Protein AF-U5H4H0-F1 (afdb_monomer_lite)

pLDDT: mean 83.2, std 13.61, range [34.19, 97.31]

Organism: Microbotryum lychnidis-dioicae (strain p1A1 Lamole / MvSl-1064) (NCBI:txid683840)

Radius of gyration: 35.08 Å; chains: 1; bounding box: 70×50×109 Å

Sequence (373 aa):
MAHVTAQEASRIISHMNADHAPSLSHYLEHFAHAPARVAALAPRIIEFSTDEMAIEYGPQVQRRTWHYTFDPPMYAGQARKRLEAMHSEARKQLGLVSVALSDKVAELESPNGQAEVEIGLESDVTIDDVRLPTLTLVITLVLTLMQIFVLLAPNTTVINFLPWLKPLVVRGLNALGYVPTADRVALGIKLALLGPLFGAHTLEIFFSLNPLLKRYNVQNPTARALYTVLTFFGGFPIWTALKARGEKLEHKLNEGPKTVFFWAPVFKWGLVVAGLKDLSRPADKISIPQNLALTATGLIWVRYSFVITPVNYSLAAVNAFVGATGIASLSRAFAWKYMTPEEQMKVRAERAAQEAKNAALKLKDQAVDKIKA

Secondary structure (DSSP, 8-state):
-PPPPHHHHHHHHHHHHHH-HHHHHHHHHHTS---HHHHTSS-EEEEE-SSEEEEEES-TTS-EEEEEE-SS---TT-HHHHHHHHHHHHHHHTT-S-HHHHHHHHHH--SS-----------S----S----HHHHHHHHHHHHHHHHHHHS-HHHHHHHSTTHHHHHHHHHHHTT----HHHHHHHHHHHHHHHHHHHHHHHIIIIIHHHHHHTT---HHHHHHHHHHHHHH-HHHHHHHHHHHHHHHHHHHTSTTSHHHHHHHHHHHHHHHHHHHTTS-GGG--HHHHHHHHHHHHHHHHHHHHSSS--HHHHHHHHHHHHHHHHHHHHHHHHHHS-HHHHHHHHHHHHHHHHHHHHHHHHHHHHHHHH-

Structure (mmCIF, N/CA/C/O backbone):
data_AF-U5H4H0-F1
#
_entry.id   AF-U5H4H0-F1
#
loop_
_atom_site.group_PDB
_atom_site.id
_atom_site.type_symbol
_atom_site.label_atom_id
_atom_site.label_alt_id
_atom_site.label_comp_id
_atom_site.label_asym_id
_atom_site.label_entity_id
_atom_site.label_seq_id
_atom_site.pdbx_PDB_ins_code
_atom_site.Cartn_x
_atom_site.Cartn_y
_atom_site.Cartn_z
_atom_site.occupancy
_atom_site.B_iso_or_equiv
_atom_site.auth_seq_id
_atom_site.auth_comp_id
_atom_site.auth_asym_id
_atom_site.auth_atom_id
_atom_site.pdbx_PDB_model_num
ATOM 1 N N . MET A 1 1 ? -30.930 22.896 -7.939 1.00 66.19 1 MET A N 1
ATOM 2 C CA . MET A 1 1 ? -30.084 21.694 -7.754 1.00 66.19 1 MET A CA 1
ATOM 3 C C . MET A 1 1 ? -30.912 20.660 -6.996 1.00 66.19 1 MET A C 1
ATOM 5 O O . MET A 1 1 ? -31.860 21.066 -6.336 1.00 66.19 1 MET A O 1
ATOM 9 N N . ALA A 1 2 ? -30.644 19.359 -7.132 1.00 80.69 2 ALA A N 1
ATOM 10 C CA . ALA A 1 2 ? -31.438 18.342 -6.434 1.00 80.69 2 ALA A CA 1
ATOM 11 C C . ALA A 1 2 ? -31.131 18.358 -4.927 1.00 80.69 2 ALA A C 1
ATOM 13 O O . ALA A 1 2 ? -29.963 18.394 -4.544 1.00 80.69 2 ALA A O 1
ATOM 14 N N . HIS A 1 3 ? -32.166 18.354 -4.086 1.00 88.81 3 HIS A N 1
ATOM 15 C CA . HIS A 1 3 ? -32.002 18.211 -2.638 1.00 88.81 3 HIS A CA 1
ATOM 16 C C . HIS A 1 3 ? -31.449 16.825 -2.295 1.00 88.81 3 HIS A C 1
ATOM 18 O O . HIS A 1 3 ? -31.667 15.859 -3.031 1.00 88.81 3 HIS A O 1
ATOM 24 N N . VAL A 1 4 ? -30.742 16.736 -1.172 1.00 85.12 4 VAL A N 1
ATOM 25 C CA . VAL A 1 4 ? -30.217 15.474 -0.649 1.00 85.12 4 VAL A CA 1
ATOM 26 C C . VAL A 1 4 ? -31.402 14.579 -0.301 1.00 85.12 4 VAL A C 1
ATOM 28 O O . VAL A 1 4 ? -32.290 14.956 0.462 1.00 85.12 4 VAL A O 1
ATOM 31 N N . THR A 1 5 ? -31.435 13.386 -0.888 1.00 85.25 5 THR A N 1
ATOM 32 C CA . THR A 1 5 ? -32.503 12.415 -0.618 1.00 85.25 5 THR A CA 1
ATOM 33 C C . THR A 1 5 ? -32.266 11.704 0.714 1.00 85.25 5 THR A C 1
ATOM 35 O O . THR A 1 5 ? -31.126 11.566 1.150 1.00 85.25 5 THR A O 1
ATOM 38 N N . ALA A 1 6 ? -33.315 11.153 1.334 1.00 82.69 6 ALA A N 1
ATOM 39 C CA . ALA A 1 6 ? -33.171 10.363 2.563 1.00 82.69 6 ALA A CA 1
ATOM 40 C C . ALA A 1 6 ? -32.214 9.162 2.396 1.00 82.69 6 ALA A C 1
ATOM 42 O O . ALA A 1 6 ? -31.468 8.816 3.311 1.00 82.69 6 ALA A O 1
ATOM 43 N N . GLN A 1 7 ? -32.192 8.547 1.208 1.00 80.12 7 GLN A N 1
ATOM 44 C CA . GLN A 1 7 ? -31.267 7.455 0.902 1.00 80.12 7 GLN A CA 1
ATOM 45 C C . GLN A 1 7 ? -29.814 7.941 0.824 1.00 80.12 7 GLN A C 1
ATOM 47 O O . GLN A 1 7 ? -28.910 7.261 1.306 1.00 80.12 7 GLN A O 1
ATOM 52 N N . GLU A 1 8 ? -29.578 9.104 0.218 1.00 74.50 8 GLU A N 1
ATOM 53 C CA . GLU A 1 8 ? -28.250 9.711 0.132 1.00 74.50 8 GLU A CA 1
ATOM 54 C C . GLU A 1 8 ? -27.755 10.170 1.507 1.00 74.50 8 GLU A C 1
ATOM 56 O O . GLU A 1 8 ? -26.641 9.821 1.890 1.00 74.50 8 GLU A O 1
ATOM 61 N N . ALA A 1 9 ? -28.608 10.834 2.290 1.00 83.19 9 ALA A N 1
ATOM 62 C CA . ALA A 1 9 ? -28.327 11.196 3.676 1.00 83.19 9 ALA A CA 1
ATOM 63 C C . ALA A 1 9 ? -27.956 9.966 4.517 1.00 83.19 9 ALA A C 1
ATOM 65 O O . ALA A 1 9 ? -26.935 9.970 5.197 1.00 83.19 9 ALA A O 1
ATOM 66 N N . SER A 1 10 ? -28.719 8.871 4.414 1.00 84.25 10 SER A N 1
ATOM 67 C CA . SER A 1 10 ? -28.422 7.623 5.128 1.00 84.25 10 SER A CA 1
ATOM 68 C C . SER A 1 10 ? -27.062 7.028 4.739 1.00 84.25 10 SER A C 1
ATOM 70 O O . SER A 1 10 ? -26.319 6.584 5.615 1.00 84.25 10 SER A O 1
ATOM 72 N N . ARG A 1 11 ? -26.689 7.072 3.450 1.00 83.31 11 ARG A N 1
ATOM 73 C CA . ARG A 1 11 ? -25.358 6.637 2.986 1.00 83.31 11 ARG A CA 1
ATOM 74 C C . ARG A 1 11 ? -24.243 7.517 3.548 1.00 83.31 11 ARG A C 1
ATOM 76 O O . ARG A 1 11 ? -23.250 6.978 4.028 1.00 83.31 11 ARG A O 1
ATOM 83 N N . ILE A 1 12 ? -24.418 8.840 3.517 1.00 85.62 12 ILE A N 1
ATOM 84 C CA . ILE A 1 12 ? -23.450 9.806 4.058 1.00 85.62 12 ILE A CA 1
ATOM 85 C C . ILE A 1 12 ? -23.262 9.570 5.556 1.00 85.62 12 ILE A C 1
ATOM 87 O O . ILE A 1 12 ? -22.135 9.395 6.004 1.00 85.62 12 ILE A O 1
ATOM 91 N N . ILE A 1 13 ? -24.355 9.492 6.318 1.00 91.88 13 ILE A N 1
ATOM 92 C CA . ILE A 1 13 ? -24.331 9.242 7.765 1.00 91.88 13 ILE A CA 1
ATOM 93 C C . ILE A 1 13 ? -23.617 7.923 8.070 1.00 91.88 13 ILE A C 1
ATOM 95 O O . ILE A 1 13 ? -22.728 7.889 8.919 1.00 91.88 13 ILE A O 1
ATOM 99 N N . SER A 1 14 ? -23.978 6.842 7.371 1.00 84.88 14 SER A N 1
ATOM 100 C CA . SER A 1 14 ? -23.378 5.525 7.595 1.00 84.88 14 SER A CA 1
ATOM 101 C C . SER A 1 14 ? -21.872 5.532 7.343 1.00 84.88 14 SER A C 1
ATOM 103 O O . SER A 1 14 ? -21.130 4.989 8.154 1.00 84.88 14 SER A O 1
ATOM 105 N N . HIS A 1 15 ? -21.420 6.147 6.249 1.00 86.25 15 HIS A N 1
ATOM 106 C CA . HIS A 1 15 ? -19.999 6.213 5.910 1.00 86.25 15 HIS A CA 1
ATOM 107 C C . HIS A 1 15 ? -19.221 7.123 6.871 1.00 86.25 15 HIS A C 1
ATOM 109 O O . HIS A 1 15 ? -18.194 6.727 7.415 1.00 86.25 15 HIS A O 1
ATOM 115 N N . MET A 1 16 ? -19.742 8.321 7.158 1.00 89.38 16 MET A N 1
ATOM 116 C CA . MET A 1 16 ? -19.091 9.270 8.067 1.00 89.38 16 MET A CA 1
ATOM 117 C C . MET A 1 16 ? -18.944 8.711 9.487 1.00 89.38 16 MET A C 1
ATOM 119 O O . MET A 1 16 ? -17.928 8.943 10.140 1.00 89.38 16 MET A O 1
ATOM 123 N N . ASN A 1 17 ? -19.934 7.953 9.962 1.00 93.06 17 ASN A N 1
ATOM 124 C CA . ASN A 1 17 ? -19.900 7.349 11.293 1.00 93.06 17 ASN A CA 1
ATOM 125 C C . ASN A 1 17 ? -19.010 6.108 11.385 1.00 93.06 17 ASN A C 1
ATOM 127 O O . ASN A 1 17 ? -18.552 5.793 12.483 1.00 93.06 17 ASN A O 1
ATOM 131 N N . ALA A 1 18 ? -18.797 5.398 10.276 1.00 83.94 18 ALA A N 1
ATOM 132 C CA . ALA A 1 18 ? -17.921 4.234 10.240 1.00 83.94 18 ALA A CA 1
ATOM 133 C C . ALA A 1 18 ? -16.444 4.656 10.221 1.00 83.94 18 ALA A C 1
ATOM 135 O O . ALA A 1 18 ? -15.670 4.207 11.067 1.00 83.94 18 ALA A O 1
ATOM 136 N N . ASP A 1 19 ? -16.093 5.588 9.329 1.00 81.62 19 ASP A N 1
ATOM 137 C CA . ASP A 1 19 ? -14.694 5.751 8.908 1.00 81.62 19 ASP A CA 1
ATOM 138 C C . ASP A 1 19 ? -14.116 7.141 9.258 1.00 81.62 19 ASP A C 1
ATOM 140 O O . ASP A 1 19 ? -12.902 7.331 9.328 1.00 81.62 19 ASP A O 1
ATOM 144 N N . HIS A 1 20 ? -14.965 8.136 9.560 1.00 87.94 20 HIS A N 1
ATOM 145 C CA . HIS A 1 20 ? -14.556 9.550 9.662 1.00 87.94 20 HIS A CA 1
ATOM 146 C C . HIS A 1 20 ? -14.663 10.155 11.067 1.00 87.94 20 HIS A C 1
ATOM 148 O O . HIS A 1 20 ? -14.743 11.376 11.219 1.00 87.94 20 HIS A O 1
ATOM 154 N N . ALA A 1 21 ? -14.601 9.340 12.123 1.00 87.06 21 ALA A N 1
ATOM 155 C CA . ALA A 1 21 ? -14.649 9.825 13.509 1.00 87.06 21 ALA A CA 1
ATOM 156 C C . ALA A 1 21 ? -13.613 10.935 13.840 1.00 87.06 21 ALA A C 1
ATOM 158 O O . ALA A 1 21 ? -13.987 11.902 14.512 1.00 87.06 21 ALA A O 1
ATOM 159 N N . PRO A 1 22 ? -12.348 10.888 13.356 1.00 87.19 22 PRO A N 1
ATOM 160 C CA . PRO A 1 22 ? -11.401 11.992 13.547 1.00 87.19 22 PRO A CA 1
ATOM 161 C C . PRO A 1 22 ? -11.854 13.291 12.871 1.00 87.19 22 PRO A C 1
ATOM 163 O O . PRO A 1 22 ? -11.706 14.369 13.441 1.00 87.19 22 PRO A O 1
ATOM 166 N N . SER A 1 23 ? -12.446 13.198 11.678 1.00 90.19 23 SER A N 1
ATOM 167 C CA . SER A 1 23 ? -12.978 14.354 10.951 1.00 90.19 23 SER A CA 1
ATOM 168 C C . SER A 1 23 ? -14.105 15.020 11.725 1.00 90.19 23 SER A C 1
ATOM 170 O O . SER A 1 23 ? -14.079 16.236 11.895 1.00 90.19 23 SER A O 1
ATOM 172 N N . LEU A 1 24 ? -15.027 14.223 12.274 1.00 94.94 24 LEU A N 1
ATOM 173 C CA . LEU A 1 24 ? -16.109 14.723 13.119 1.00 94.94 24 LEU A CA 1
ATOM 174 C C . LEU A 1 24 ? -15.577 15.388 14.401 1.00 94.94 24 LEU A C 1
ATOM 176 O O . LEU A 1 24 ? -16.087 16.437 14.786 1.00 94.94 24 LEU A O 1
ATOM 180 N N . SER A 1 25 ? -14.522 14.846 15.027 1.00 91.12 25 SER A N 1
ATOM 181 C CA . SER A 1 25 ? -13.860 15.498 16.174 1.00 91.12 25 SER A CA 1
ATOM 182 C C . SER A 1 25 ? -13.305 16.868 15.793 1.00 91.12 25 SER A C 1
ATOM 184 O O . SER A 1 25 ? -13.577 17.850 16.477 1.00 91.12 25 SER A O 1
ATOM 186 N N . HIS A 1 26 ? -12.594 16.971 14.667 1.00 93.62 26 HIS A N 1
ATOM 187 C CA . HIS A 1 26 ? -12.051 18.252 14.211 1.00 93.62 26 HIS A CA 1
ATOM 188 C C . HIS A 1 26 ? -13.153 19.257 13.863 1.00 93.62 26 HIS A C 1
ATOM 190 O O . HIS A 1 26 ? -12.994 20.445 14.140 1.00 93.62 26 HIS A O 1
ATOM 196 N N . TYR A 1 27 ? -14.278 18.797 13.301 1.00 95.81 27 TYR A N 1
ATOM 197 C CA . TYR A 1 27 ? -15.427 19.669 13.063 1.00 95.81 27 TYR A CA 1
ATOM 198 C C . TYR A 1 27 ? -15.945 20.265 14.369 1.00 95.81 27 TYR A C 1
ATOM 200 O O . TYR A 1 27 ? -16.155 21.470 14.463 1.00 95.81 27 TYR A O 1
ATOM 208 N N . LEU A 1 28 ? -16.102 19.429 15.393 1.00 96.12 28 LEU A N 1
ATOM 209 C CA . LEU A 1 28 ? -16.573 19.852 16.707 1.00 96.12 28 LEU A CA 1
ATOM 210 C C . LEU A 1 28 ? -15.570 20.775 17.412 1.00 96.12 28 LEU A C 1
ATOM 212 O O . LEU A 1 28 ? -15.969 21.750 18.041 1.00 96.12 28 LEU A O 1
ATOM 216 N N . GLU A 1 29 ? -14.273 20.507 17.306 1.00 91.62 29 GLU A N 1
ATOM 217 C CA . GLU A 1 29 ? -13.234 21.355 17.901 1.00 91.62 29 GLU A CA 1
ATOM 218 C C . GLU A 1 29 ? -13.176 22.733 17.244 1.00 91.62 29 GLU A C 1
ATOM 220 O O . GLU A 1 29 ? -13.115 23.750 17.937 1.00 91.62 29 GLU A O 1
ATOM 225 N N . HIS A 1 30 ? -13.221 22.774 15.912 1.00 94.00 30 HIS A N 1
ATOM 226 C CA . HIS A 1 30 ? -13.081 24.019 15.173 1.00 94.00 30 HIS A CA 1
ATOM 227 C C . HIS A 1 30 ? -14.395 24.805 15.080 1.00 94.00 30 HIS A C 1
ATOM 229 O O . HIS A 1 30 ? -14.433 25.959 15.498 1.00 94.00 30 HIS A O 1
ATOM 235 N N . PHE A 1 31 ? -15.464 24.190 14.568 1.00 94.06 31 PHE A N 1
ATOM 236 C CA . PHE A 1 31 ? -16.730 24.872 14.275 1.00 94.06 31 PHE A CA 1
ATOM 237 C C . PHE A 1 31 ? -17.702 24.887 15.462 1.00 94.06 31 PHE A C 1
ATOM 239 O O . PHE A 1 31 ? -18.480 25.828 15.591 1.00 94.06 31 PHE A O 1
ATOM 246 N N . ALA A 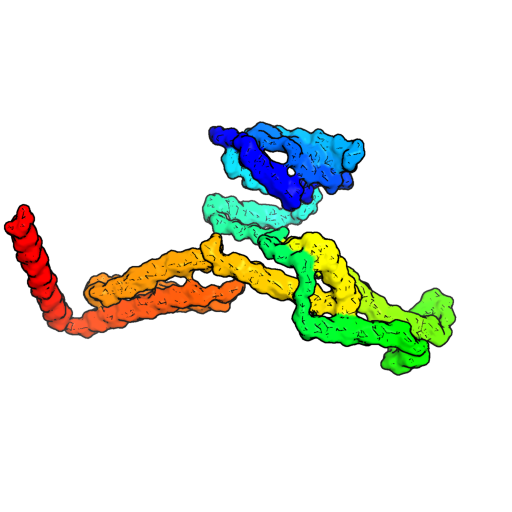1 32 ? -17.666 23.879 16.343 1.00 92.44 32 ALA A N 1
ATOM 247 C CA . ALA A 1 32 ? -18.495 23.858 17.558 1.00 92.44 32 ALA A CA 1
ATOM 248 C C . ALA A 1 32 ? -17.767 24.398 18.803 1.00 92.44 32 ALA A C 1
ATOM 250 O O . ALA A 1 32 ? -18.362 24.455 19.881 1.00 92.44 32 ALA A O 1
ATOM 251 N N . HIS A 1 33 ? -16.480 24.750 18.678 1.00 93.81 33 HIS A N 1
ATOM 252 C CA . HIS A 1 33 ? -15.599 25.156 19.781 1.00 93.81 33 HIS A CA 1
ATOM 253 C C . HIS A 1 33 ? -15.629 24.189 20.981 1.00 93.81 33 HIS A C 1
ATOM 255 O O . HIS A 1 33 ? -15.479 24.584 22.142 1.00 93.81 33 HIS A O 1
ATOM 261 N N . ALA A 1 34 ? -15.845 22.899 20.714 1.00 90.06 34 ALA A N 1
ATOM 262 C CA . ALA A 1 34 ? -15.859 21.873 21.740 1.00 90.06 34 ALA A CA 1
ATOM 263 C C . ALA A 1 34 ? -14.428 21.597 22.237 1.00 90.06 34 ALA A C 1
ATOM 265 O O . ALA A 1 34 ? -13.500 21.523 21.433 1.00 90.06 34 ALA A O 1
ATOM 266 N N . PRO A 1 35 ? -14.212 21.369 23.547 1.00 88.62 35 PRO A N 1
ATOM 267 C CA . PRO A 1 35 ? -12.907 20.939 24.033 1.00 88.62 35 PRO A CA 1
ATOM 268 C C . PRO A 1 35 ? -12.492 19.625 23.360 1.00 88.62 35 PRO A C 1
ATOM 270 O O . PRO A 1 35 ? -13.282 18.680 23.355 1.00 88.62 35 PRO A O 1
ATOM 273 N N . ALA A 1 36 ? -11.249 19.525 22.881 1.00 85.06 36 ALA A N 1
ATOM 274 C CA . ALA A 1 36 ? -10.743 18.355 22.146 1.00 85.06 36 ALA A CA 1
ATOM 275 C C . ALA A 1 36 ? -11.025 17.014 22.845 1.00 85.06 36 ALA A C 1
ATOM 277 O O . ALA A 1 36 ? -11.474 16.045 22.238 1.00 85.06 36 ALA A O 1
ATOM 278 N N . ARG A 1 37 ? -10.864 16.975 24.176 1.00 83.12 37 ARG A N 1
ATOM 279 C CA . ARG A 1 37 ? -11.147 15.773 24.981 1.00 83.12 37 ARG A CA 1
ATOM 280 C C . ARG A 1 37 ? -12.611 15.337 24.945 1.00 83.12 37 ARG A C 1
ATOM 282 O O . ARG A 1 37 ? -12.878 14.172 25.189 1.00 83.12 37 ARG A O 1
ATOM 289 N N . VAL A 1 38 ? -13.541 16.260 24.714 1.00 84.56 38 VAL A N 1
ATOM 290 C CA . VAL A 1 38 ? -14.985 15.997 24.649 1.00 84.56 38 VAL A CA 1
ATOM 291 C C . VAL A 1 38 ? -15.416 15.728 23.207 1.00 84.56 38 VAL A C 1
ATOM 293 O O . VAL A 1 38 ? -16.230 14.835 22.985 1.00 84.56 38 VAL A O 1
ATOM 296 N N . ALA A 1 39 ? -14.846 16.448 22.237 1.00 88.12 39 ALA A N 1
ATOM 297 C CA . ALA A 1 39 ? -15.090 16.254 20.807 1.00 88.12 39 ALA A CA 1
ATOM 298 C C . ALA A 1 39 ? -14.706 14.843 20.325 1.00 88.12 39 ALA A C 1
ATOM 300 O O . ALA A 1 39 ? -15.438 14.232 19.549 1.00 88.12 39 ALA A O 1
ATOM 301 N N . ALA A 1 40 ? -13.622 14.284 20.871 1.00 86.62 40 ALA A N 1
ATOM 302 C CA . ALA A 1 40 ? -13.149 12.944 20.531 1.00 86.62 40 ALA A CA 1
ATOM 303 C C . ALA A 1 40 ? -14.010 11.798 21.110 1.00 86.62 40 ALA A C 1
ATOM 305 O O . ALA A 1 40 ? -13.792 10.629 20.780 1.00 86.62 40 ALA A O 1
ATOM 306 N N . LEU A 1 41 ? -14.980 12.087 21.988 1.00 86.56 41 LEU A N 1
ATOM 307 C CA . LEU A 1 41 ? -15.799 11.060 22.639 1.00 86.56 41 LEU A CA 1
ATOM 308 C C . LEU A 1 41 ? -16.972 10.644 21.750 1.00 86.56 41 LEU A C 1
ATOM 310 O O . LEU A 1 41 ? -18.063 11.212 21.828 1.00 86.56 41 LEU A O 1
ATOM 314 N N . ALA A 1 42 ? -16.728 9.611 20.940 1.00 89.44 42 ALA A N 1
ATOM 315 C CA . ALA A 1 42 ? -17.712 8.954 20.079 1.00 89.44 42 ALA A CA 1
ATOM 316 C C . ALA A 1 42 ? -18.575 9.943 19.259 1.00 89.44 42 ALA A C 1
ATOM 318 O O . ALA A 1 42 ? -19.806 9.932 19.392 1.00 89.44 42 ALA A O 1
ATOM 319 N N . PRO A 1 43 ? -17.963 10.834 18.455 1.00 95.00 43 PRO A N 1
ATOM 320 C CA . PRO A 1 43 ? -18.721 11.731 17.595 1.00 95.00 43 PRO A CA 1
ATOM 321 C C . PRO A 1 43 ? -19.423 10.932 16.487 1.00 95.00 43 PRO A C 1
ATOM 323 O O . PRO A 1 43 ? -18.825 10.039 15.890 1.00 95.00 43 PRO A O 1
ATOM 326 N N . ARG A 1 44 ? -20.695 11.240 16.218 1.00 96.38 44 ARG A N 1
ATOM 327 C CA . ARG A 1 44 ? -21.475 10.636 15.127 1.00 96.38 44 ARG A CA 1
ATOM 328 C C . ARG A 1 44 ? -22.481 11.623 14.558 1.00 96.38 44 ARG A C 1
ATOM 330 O O . ARG A 1 44 ? -23.112 12.353 15.315 1.00 96.38 44 ARG A O 1
ATOM 337 N N . ILE A 1 45 ? -22.673 11.613 13.251 1.00 96.31 45 ILE A N 1
ATOM 338 C CA . ILE A 1 45 ? -23.778 12.304 12.596 1.00 96.31 45 ILE A CA 1
ATOM 339 C C . ILE A 1 45 ? -25.076 11.558 12.919 1.00 96.31 45 ILE A C 1
ATOM 341 O O . ILE A 1 45 ? -25.136 10.332 12.797 1.00 96.31 45 ILE A O 1
ATOM 345 N N . ILE A 1 46 ? -26.103 12.292 13.335 1.00 96.44 46 ILE A N 1
ATOM 346 C CA . ILE A 1 46 ? -27.449 11.757 13.594 1.00 96.44 46 ILE A CA 1
ATOM 347 C C . ILE A 1 46 ? -28.469 12.241 12.561 1.00 96.44 46 ILE A C 1
ATOM 349 O O . ILE A 1 46 ? -29.448 11.548 12.304 1.00 96.44 46 ILE A O 1
ATOM 353 N N . GLU A 1 47 ? -28.210 13.387 11.934 1.00 96.12 47 GLU A N 1
ATOM 354 C CA . GLU A 1 47 ? -29.078 13.983 10.926 1.00 96.12 47 GLU A CA 1
ATOM 355 C C . GLU A 1 47 ? -28.240 14.661 9.845 1.00 96.12 47 GLU A C 1
ATOM 357 O O . GLU A 1 47 ? -27.199 15.258 10.131 1.00 96.12 47 GLU A O 1
ATOM 362 N N . PHE A 1 48 ? -28.683 14.538 8.596 1.00 95.56 48 PHE A N 1
ATOM 363 C CA . PHE A 1 48 ? -28.027 15.136 7.443 1.00 95.56 48 PHE A CA 1
ATOM 364 C C . PHE A 1 48 ? -29.077 15.502 6.395 1.00 95.56 48 PHE A C 1
ATOM 366 O O . PHE A 1 48 ? -29.844 14.645 5.953 1.00 95.56 48 PHE A O 1
ATOM 373 N N . SER A 1 49 ? -29.103 16.764 5.988 1.00 95.00 49 SER A N 1
ATOM 374 C CA . SER A 1 49 ? -30.030 17.308 5.001 1.00 95.00 49 SER A CA 1
ATOM 375 C C . SER A 1 49 ? -29.303 18.257 4.045 1.00 95.00 49 SER A C 1
ATOM 377 O O . SER A 1 49 ? -28.078 18.379 4.068 1.00 95.00 49 SER A O 1
ATOM 379 N N . THR A 1 50 ? -30.057 18.917 3.164 1.00 93.56 50 THR A N 1
ATOM 380 C CA . THR A 1 50 ? -29.487 19.941 2.283 1.00 93.56 50 THR A CA 1
ATOM 381 C C . THR A 1 50 ? -29.007 21.167 3.048 1.00 93.56 50 THR A C 1
ATOM 383 O O . THR A 1 50 ? -27.997 21.754 2.674 1.00 93.56 50 THR A O 1
ATOM 386 N N . ASP A 1 51 ? -29.683 21.532 4.128 1.00 95.12 51 ASP A N 1
ATOM 387 C CA . ASP A 1 51 ? -29.412 22.784 4.831 1.00 95.12 51 ASP A CA 1
ATOM 388 C C . ASP A 1 51 ? -28.619 22.562 6.119 1.00 95.12 51 ASP A C 1
ATOM 390 O O . ASP A 1 51 ? -27.991 23.492 6.619 1.00 95.12 51 ASP A O 1
ATOM 394 N N . GLU A 1 52 ? -28.605 21.338 6.653 1.00 95.75 52 GLU A N 1
ATOM 395 C CA . GLU A 1 52 ? -28.110 21.089 8.002 1.00 95.75 52 GLU A CA 1
ATOM 396 C C . GLU A 1 52 ? -27.478 19.704 8.194 1.00 95.75 52 GLU A C 1
ATOM 398 O O . GLU A 1 52 ? -27.883 18.711 7.588 1.00 95.75 52 GLU A O 1
ATOM 403 N N . MET A 1 53 ? -26.504 19.635 9.098 1.00 96.44 53 MET A N 1
ATOM 404 C CA . MET A 1 53 ? -25.939 18.403 9.641 1.00 96.44 53 MET A CA 1
ATOM 405 C C . MET A 1 53 ? -25.904 18.479 11.168 1.00 96.44 53 MET A C 1
ATOM 407 O O . MET A 1 53 ? -25.393 19.448 11.726 1.00 96.44 53 MET A O 1
ATOM 411 N N . ALA A 1 54 ? -26.366 17.429 11.847 1.00 97.25 54 ALA A N 1
ATOM 412 C CA . ALA A 1 54 ? -26.303 17.325 13.302 1.00 97.25 54 ALA A CA 1
ATOM 413 C C . ALA A 1 54 ? -25.305 16.245 13.735 1.00 97.25 54 ALA A C 1
ATOM 415 O O . ALA A 1 54 ? -25.426 15.080 13.346 1.00 97.25 54 ALA A O 1
ATOM 416 N N . ILE A 1 55 ? -24.336 16.625 14.569 1.00 97.31 55 ILE A N 1
ATOM 417 C CA . ILE A 1 55 ? -23.320 15.738 15.141 1.00 97.31 55 ILE A CA 1
ATOM 418 C C . ILE A 1 55 ? -23.560 15.602 16.639 1.00 97.31 55 ILE A C 1
ATOM 420 O O . ILE A 1 55 ? -23.550 16.578 17.384 1.00 97.31 55 ILE A O 1
ATOM 424 N N . GLU A 1 56 ? -23.711 14.371 17.098 1.00 96.75 56 GLU A N 1
ATOM 425 C CA . GLU A 1 56 ? -23.819 14.033 18.505 1.00 96.75 56 GLU A CA 1
ATOM 426 C C . GLU A 1 56 ? -22.457 13.557 19.046 1.00 96.75 56 GLU A C 1
ATOM 428 O O . GLU A 1 56 ? -21.798 12.711 18.434 1.00 96.75 56 GLU A O 1
ATOM 433 N N . TYR A 1 57 ? -22.030 14.058 20.206 1.00 94.56 57 TYR A N 1
ATOM 434 C CA . TYR A 1 57 ? -20.704 13.825 20.795 1.00 94.56 57 TYR A CA 1
ATOM 435 C C . TYR A 1 57 ? -20.728 13.876 22.332 1.00 94.56 57 TYR A C 1
ATOM 437 O O . TYR A 1 57 ? -21.685 14.350 22.942 1.00 94.56 57 TYR A O 1
ATOM 445 N N . GLY A 1 58 ? -19.678 13.371 22.983 1.00 90.75 58 GLY A N 1
ATOM 446 C CA . GLY A 1 58 ? -19.540 13.376 24.443 1.00 90.75 58 GLY A CA 1
ATOM 447 C C . GLY A 1 58 ? -19.806 12.017 25.113 1.00 90.75 58 GLY A C 1
ATOM 448 O O . GLY A 1 58 ? -20.120 11.033 24.432 1.00 90.75 58 GLY A O 1
ATOM 449 N N . PRO A 1 59 ? -19.656 11.939 26.453 1.00 85.06 59 PRO A N 1
ATOM 450 C CA . PRO A 1 59 ? -19.806 10.705 27.226 1.00 85.06 59 PRO A CA 1
ATOM 451 C C . PRO A 1 59 ? -21.176 10.046 27.022 1.00 85.06 59 PRO A C 1
ATOM 453 O O . PRO A 1 59 ? -22.181 10.737 26.893 1.00 85.06 59 PRO A O 1
ATOM 456 N N . GLN A 1 60 ? -21.244 8.711 27.080 1.00 78.56 60 GLN A N 1
ATOM 457 C CA . GLN A 1 60 ? -22.495 7.960 26.860 1.00 78.56 60 GLN A CA 1
ATOM 458 C C . GLN A 1 60 ? -23.645 8.379 27.793 1.00 78.56 60 GLN A C 1
ATOM 460 O O . GLN A 1 60 ? -24.804 8.308 27.405 1.00 78.56 60 GLN A O 1
ATOM 465 N N . VAL A 1 61 ? -23.322 8.840 29.003 1.00 79.69 61 VAL A N 1
ATOM 466 C CA . VAL A 1 61 ? -24.299 9.271 30.016 1.00 79.69 61 VAL A CA 1
ATOM 467 C C . VAL A 1 61 ? -24.787 10.709 29.775 1.00 79.69 61 VAL A C 1
ATOM 469 O O . VAL A 1 61 ? -25.845 11.089 30.264 1.00 79.69 61 VAL A O 1
ATOM 472 N N . GLN A 1 62 ? -24.037 11.519 29.018 1.00 85.12 62 GLN A N 1
ATOM 473 C CA . GLN A 1 62 ? -24.356 12.925 28.760 1.00 85.12 62 GLN A CA 1
ATOM 474 C C . GLN A 1 62 ? -23.907 13.337 27.351 1.00 85.12 62 GLN A C 1
ATOM 476 O O . GLN A 1 62 ? -22.875 13.989 27.161 1.00 85.12 62 GLN A O 1
ATOM 481 N N . ARG A 1 63 ? -24.702 12.930 26.359 1.00 90.06 63 ARG A N 1
ATOM 482 C CA . ARG A 1 63 ? -24.506 13.262 24.945 1.00 90.06 63 ARG A CA 1
ATOM 483 C C . ARG A 1 63 ? -24.915 14.709 24.669 1.00 90.06 63 ARG A C 1
ATOM 485 O O . ARG A 1 63 ? -25.874 15.214 25.248 1.00 90.06 63 ARG A O 1
ATOM 492 N N . ARG A 1 64 ? -24.173 15.377 23.791 1.00 92.81 64 ARG A N 1
ATOM 493 C CA . ARG A 1 64 ? -24.462 16.721 23.280 1.00 92.81 64 ARG A CA 1
ATOM 494 C C . ARG A 1 64 ? -24.673 16.634 21.780 1.00 92.81 64 ARG A C 1
ATOM 496 O O . ARG A 1 64 ? -23.974 15.866 21.129 1.00 92.81 64 ARG A O 1
ATOM 503 N N . THR A 1 65 ? -25.565 17.456 21.248 1.00 96.50 65 THR A N 1
ATOM 504 C CA . THR A 1 65 ? -25.785 17.576 19.805 1.00 96.50 65 THR A CA 1
ATOM 505 C C . THR A 1 65 ? -25.380 18.967 19.361 1.00 96.50 65 THR A C 1
ATOM 507 O O . THR A 1 65 ? -25.774 19.957 19.975 1.00 96.50 65 THR A O 1
ATOM 510 N N . TRP A 1 66 ? -24.579 19.036 18.307 1.00 97.19 66 TRP A N 1
ATOM 511 C CA . TRP A 1 66 ? -24.236 20.271 17.626 1.00 97.19 66 TRP A CA 1
ATOM 512 C C . TRP A 1 66 ? -24.809 20.254 16.215 1.00 97.19 66 TRP A C 1
ATOM 514 O O . TRP A 1 66 ? -24.707 19.251 15.512 1.00 97.19 66 TRP A O 1
ATOM 524 N N . HIS A 1 67 ? -25.400 21.377 15.832 1.00 96.94 67 HIS A N 1
ATOM 525 C CA . HIS A 1 67 ? -26.059 21.585 14.557 1.00 96.94 67 HIS A CA 1
ATOM 526 C C . HIS A 1 67 ? -25.214 22.528 13.702 1.00 96.94 67 HIS A C 1
ATOM 528 O O . HIS A 1 67 ? -24.803 23.594 14.166 1.00 96.94 67 HIS A O 1
ATOM 534 N N . TYR A 1 68 ? -24.946 22.122 12.466 1.00 95.50 68 TYR A N 1
ATOM 535 C CA . TYR A 1 68 ? -24.192 22.891 11.489 1.00 95.50 68 TYR A CA 1
ATOM 536 C C . TYR A 1 68 ? -25.068 23.217 10.291 1.00 95.50 68 TYR A C 1
ATOM 538 O O . TYR A 1 68 ? -25.508 22.311 9.584 1.00 95.50 68 TYR A O 1
ATOM 546 N N . THR A 1 69 ? -25.286 24.506 10.051 1.00 96.44 69 THR A N 1
ATOM 547 C CA . THR A 1 69 ? -26.039 24.993 8.895 1.00 96.44 69 THR A CA 1
ATOM 548 C C . THR A 1 69 ? -25.094 25.213 7.717 1.00 96.44 69 THR A C 1
ATOM 550 O O . THR A 1 69 ? -24.113 25.949 7.824 1.00 96.44 69 THR A O 1
ATOM 553 N N . PHE A 1 70 ? -25.387 24.582 6.582 1.00 93.81 70 PHE A N 1
ATOM 554 C CA . PHE A 1 70 ? -24.603 24.725 5.362 1.00 93.81 70 PHE A CA 1
ATOM 555 C C . PHE A 1 70 ? -24.917 26.051 4.661 1.00 93.81 70 PHE A C 1
ATOM 557 O O . PHE A 1 70 ? -26.022 26.241 4.160 1.00 93.81 70 PHE A O 1
ATOM 564 N N . ASP A 1 71 ? -23.916 26.926 4.541 1.00 90.56 71 ASP A N 1
ATOM 565 C CA . ASP A 1 71 ? -23.998 28.147 3.730 1.00 90.56 71 ASP A CA 1
ATOM 566 C C . ASP A 1 71 ? -22.893 28.153 2.652 1.00 90.56 71 ASP A C 1
ATOM 568 O O . ASP A 1 71 ? -21.706 28.168 2.992 1.00 90.56 71 ASP A O 1
ATOM 572 N N . PRO A 1 72 ? -23.227 28.047 1.349 1.00 90.50 72 PRO A N 1
ATOM 573 C CA . PRO A 1 72 ? -24.570 27.835 0.788 1.00 90.50 72 PRO A CA 1
ATOM 574 C C . PRO A 1 72 ? -25.116 26.423 1.098 1.00 90.50 72 PRO A C 1
ATOM 576 O O . PRO A 1 72 ? -24.331 25.556 1.494 1.00 90.50 72 PRO A O 1
ATOM 579 N N . PRO A 1 73 ? -26.405 26.122 0.850 1.00 92.19 73 PRO A N 1
ATOM 580 C CA . PRO A 1 73 ? -26.963 24.779 1.032 1.00 92.19 73 PRO A CA 1
ATOM 581 C C . PRO A 1 73 ? -26.222 23.690 0.244 1.00 92.19 73 PRO A C 1
ATOM 583 O O . PRO A 1 73 ? -25.696 23.925 -0.849 1.00 92.19 73 PRO A O 1
ATOM 586 N N . MET A 1 74 ? -26.142 22.488 0.808 1.00 90.94 74 MET A N 1
ATOM 587 C CA . MET A 1 74 ? -25.443 21.332 0.252 1.00 90.94 74 MET A CA 1
ATOM 588 C C . MET A 1 74 ? -26.388 20.436 -0.547 1.00 90.94 74 MET A C 1
ATOM 590 O O . MET A 1 74 ? -27.182 19.674 -0.004 1.00 90.94 74 MET A O 1
ATOM 594 N N . TYR A 1 75 ? -26.290 20.506 -1.870 1.00 87.56 75 TYR A N 1
ATOM 595 C CA . TYR A 1 75 ? -27.142 19.724 -2.764 1.00 87.56 75 TYR A CA 1
ATOM 596 C C . TYR A 1 75 ? -26.572 18.325 -3.045 1.00 87.56 75 TYR A C 1
ATOM 598 O O . TYR A 1 75 ? -25.392 18.054 -2.805 1.00 87.56 75 TYR A O 1
ATOM 606 N N . ALA A 1 76 ? -27.413 17.437 -3.578 1.00 76.75 76 ALA A N 1
ATOM 607 C CA . ALA A 1 76 ? -27.056 16.058 -3.906 1.00 76.75 76 ALA A CA 1
ATOM 608 C C . ALA A 1 76 ? -25.765 15.969 -4.743 1.00 76.75 76 ALA A C 1
ATOM 610 O O . ALA A 1 76 ? -25.543 16.756 -5.670 1.00 76.75 76 ALA A O 1
ATOM 611 N N . GLY A 1 77 ? -24.901 15.012 -4.404 1.00 76.69 77 GLY A N 1
ATOM 612 C CA . GLY A 1 77 ? -23.597 14.803 -5.037 1.00 76.69 77 GLY A CA 1
ATOM 613 C C . GLY A 1 77 ? -22.483 15.764 -4.599 1.00 76.69 77 GLY A C 1
ATOM 614 O O . GLY A 1 77 ? -21.341 15.586 -5.018 1.00 76.69 77 GLY A O 1
ATOM 615 N N . GLN A 1 78 ? -22.760 16.759 -3.745 1.00 83.69 78 GLN A N 1
ATOM 616 C CA . GLN A 1 78 ? -21.744 17.713 -3.265 1.00 83.69 78 GLN A CA 1
ATOM 617 C C . GLN A 1 78 ? -21.098 17.316 -1.932 1.00 83.69 78 GLN A C 1
ATOM 619 O O . GLN A 1 78 ? -20.077 17.899 -1.560 1.00 83.69 78 GLN A O 1
ATOM 624 N N . ALA A 1 79 ? -21.670 16.334 -1.224 1.00 79.75 79 ALA A N 1
ATOM 625 C CA . ALA A 1 79 ? -21.290 15.995 0.146 1.00 79.75 79 ALA A CA 1
ATOM 626 C C . ALA A 1 79 ? -19.804 15.676 0.303 1.00 79.75 79 ALA A C 1
ATOM 628 O O . ALA A 1 79 ? -19.149 16.254 1.163 1.00 79.75 79 ALA A O 1
ATOM 629 N N . ARG A 1 80 ? -19.251 14.841 -0.586 1.00 78.69 80 ARG A N 1
ATOM 630 C CA . ARG A 1 80 ? -17.831 14.472 -0.562 1.00 78.69 80 ARG A CA 1
ATOM 631 C C . ARG A 1 80 ? -16.928 15.706 -0.583 1.00 78.69 80 ARG A C 1
ATOM 633 O O . ARG A 1 80 ? -16.229 15.979 0.384 1.00 78.69 80 ARG A O 1
ATOM 640 N N . LYS A 1 81 ? -17.028 16.500 -1.653 1.00 80.62 81 LYS A N 1
ATOM 641 C CA . LYS A 1 81 ? -16.165 17.667 -1.870 1.00 80.62 81 LYS A CA 1
ATOM 642 C C . LYS A 1 81 ? -16.287 18.693 -0.742 1.00 80.62 81 LYS A C 1
ATOM 644 O O . LYS A 1 81 ? -15.299 19.299 -0.341 1.00 80.62 81 LYS A O 1
ATOM 649 N N . ARG A 1 82 ? -17.504 18.923 -0.241 1.00 87.69 82 ARG A N 1
ATOM 650 C CA . ARG A 1 82 ? -17.748 19.962 0.766 1.00 87.69 82 ARG A CA 1
ATOM 651 C C . ARG A 1 82 ? -17.356 19.539 2.179 1.00 87.69 82 ARG A C 1
ATOM 653 O O . ARG A 1 82 ? -16.796 20.359 2.897 1.00 87.69 82 ARG A O 1
ATOM 660 N N . LEU A 1 83 ? -17.594 18.286 2.565 1.00 89.12 83 LEU A N 1
ATOM 661 C CA . LEU A 1 83 ? -17.147 17.767 3.861 1.00 89.12 83 LEU A CA 1
ATOM 662 C C . LEU A 1 83 ? -15.617 17.605 3.903 1.00 89.12 83 LEU A C 1
ATOM 664 O O . LEU A 1 83 ? -15.001 17.904 4.928 1.00 89.12 83 LEU A O 1
ATOM 668 N N . GLU A 1 84 ? -14.985 17.225 2.787 1.00 82.06 84 GLU A N 1
ATOM 669 C CA . GLU A 1 84 ? -13.520 17.226 2.644 1.00 82.06 84 GLU A CA 1
ATOM 670 C C . GLU A 1 84 ? -12.943 18.644 2.802 1.00 82.06 84 GLU A C 1
ATOM 672 O O . GLU A 1 84 ? -12.006 18.844 3.575 1.00 82.06 84 GLU A O 1
ATOM 677 N N . ALA A 1 85 ? -13.537 19.651 2.150 1.00 83.62 85 ALA A N 1
ATOM 678 C CA . ALA A 1 85 ? -13.117 21.048 2.301 1.00 83.62 85 ALA A CA 1
ATOM 679 C C . ALA A 1 85 ? -13.249 21.537 3.755 1.00 83.62 85 ALA A C 1
ATOM 681 O O . ALA A 1 85 ? -12.303 22.099 4.309 1.00 83.62 85 ALA A O 1
ATOM 682 N N . MET A 1 86 ? -14.382 21.238 4.396 1.00 89.75 86 MET A N 1
ATOM 683 C CA . MET A 1 86 ? -14.628 21.535 5.811 1.00 89.75 86 MET A CA 1
ATOM 684 C C . MET A 1 86 ? -13.589 20.857 6.728 1.00 89.75 86 MET A C 1
ATOM 686 O O . MET A 1 86 ? -13.179 21.415 7.745 1.00 89.75 86 MET A O 1
ATOM 690 N N . HIS A 1 87 ? -13.117 19.659 6.369 1.00 89.62 87 HIS A N 1
ATOM 691 C CA . HIS A 1 87 ? -12.099 18.929 7.133 1.00 89.62 87 HIS A CA 1
ATOM 692 C C . HIS A 1 87 ? -10.713 19.544 6.993 1.00 89.62 87 HIS A C 1
ATOM 694 O O . HIS A 1 87 ? -10.004 19.715 7.990 1.00 89.62 87 HIS A O 1
ATOM 700 N N . SER A 1 88 ? -10.339 19.902 5.769 1.00 82.69 88 SER A N 1
ATOM 701 C CA . SER A 1 88 ? -9.088 20.598 5.482 1.00 82.69 88 SER A CA 1
ATOM 702 C C . SER A 1 88 ? -9.015 21.941 6.208 1.00 82.69 88 SER A C 1
ATOM 704 O O . SER A 1 88 ? -7.987 22.254 6.811 1.00 82.69 88 SER A O 1
ATOM 706 N N . GLU A 1 89 ? -10.118 22.695 6.227 1.00 87.38 89 GLU A N 1
ATOM 707 C CA . GLU A 1 89 ? -10.233 23.943 6.984 1.00 87.38 89 GLU A CA 1
ATOM 708 C C . GLU A 1 89 ? -10.025 23.720 8.486 1.00 87.38 89 GLU A C 1
ATOM 710 O O . GLU A 1 89 ? -9.135 24.337 9.078 1.00 87.38 89 GLU A O 1
ATOM 715 N N . ALA A 1 90 ? -10.760 22.781 9.090 1.00 87.44 90 ALA A N 1
ATOM 716 C CA . ALA A 1 90 ? -10.627 22.479 10.513 1.00 87.44 90 ALA A CA 1
ATOM 717 C C . ALA A 1 90 ? -9.187 22.087 10.884 1.00 87.44 90 ALA A C 1
ATOM 719 O O . ALA A 1 90 ? -8.620 22.601 11.847 1.00 87.44 90 ALA A O 1
ATOM 720 N N . ARG A 1 91 ? -8.541 21.230 10.086 1.00 85.06 91 ARG A N 1
ATOM 721 C CA . ARG A 1 91 ? -7.153 20.807 10.336 1.00 85.06 91 ARG A CA 1
ATOM 722 C C . ARG A 1 91 ? -6.150 21.946 10.221 1.00 85.06 91 ARG A C 1
ATOM 724 O O . ARG A 1 91 ? -5.200 21.986 11.004 1.00 85.06 91 ARG A O 1
ATOM 731 N N . LYS A 1 92 ? -6.346 22.855 9.264 1.00 82.62 92 LYS A N 1
ATOM 732 C CA . LYS A 1 92 ? -5.501 24.041 9.096 1.00 82.62 92 LYS A CA 1
ATOM 733 C C . LYS A 1 92 ? -5.594 24.946 10.321 1.00 82.62 92 LYS A C 1
ATOM 735 O O . LYS A 1 92 ? -4.565 25.347 10.857 1.00 82.62 92 LYS A O 1
ATOM 740 N N . GLN A 1 93 ? -6.809 25.214 10.791 1.00 83.00 93 GLN A N 1
ATOM 741 C CA . GLN A 1 93 ? -7.053 26.113 11.922 1.00 83.00 93 GLN A CA 1
ATOM 742 C C . GLN A 1 93 ? -6.614 25.516 13.264 1.00 83.00 93 GLN A C 1
ATOM 744 O O . GLN A 1 93 ? -6.163 26.238 14.148 1.00 83.00 93 GLN A O 1
ATOM 749 N N . LEU A 1 94 ? -6.660 24.189 13.394 1.00 82.81 94 LEU A N 1
ATOM 750 C CA . LEU A 1 94 ? -6.130 23.467 14.554 1.00 82.81 94 LEU A CA 1
ATOM 751 C C . LEU A 1 94 ? -4.599 23.279 14.508 1.00 82.81 94 LEU A C 1
ATOM 753 O O . LEU A 1 94 ? -4.030 22.682 15.420 1.00 82.81 94 LEU A O 1
ATOM 757 N N . GLY A 1 95 ? -3.913 23.759 13.462 1.00 80.38 95 GLY A N 1
ATOM 758 C CA . GLY A 1 95 ? -2.456 23.640 13.325 1.00 80.38 95 GLY A CA 1
ATOM 759 C C . GLY A 1 95 ? -1.961 22.210 13.069 1.00 80.38 95 GLY A C 1
ATOM 760 O O . GLY A 1 95 ? -0.794 21.905 13.305 1.00 80.38 95 GLY A O 1
ATOM 761 N N . LEU A 1 96 ? -2.835 21.323 12.581 1.00 70.81 96 LEU A N 1
ATOM 762 C CA . LEU A 1 96 ? -2.551 19.901 12.341 1.00 70.81 96 LEU A CA 1
ATOM 763 C C . LEU A 1 96 ? -1.862 19.635 10.988 1.00 70.81 96 LEU A C 1
ATOM 765 O O . LEU A 1 96 ? -1.564 18.485 10.657 1.00 70.81 96 LEU A O 1
ATOM 769 N N . VAL A 1 97 ? -1.629 20.677 10.185 1.00 57.50 97 VAL A N 1
ATOM 770 C CA . VAL A 1 97 ? -0.911 20.628 8.902 1.00 57.50 97 VAL A CA 1
ATOM 771 C C . VAL A 1 97 ? 0.061 21.808 8.855 1.00 57.50 97 VAL A C 1
ATOM 773 O O . VAL A 1 97 ? -0.319 22.932 9.177 1.00 57.50 97 VAL A O 1
ATOM 776 N N . SER A 1 98 ? 1.319 21.576 8.464 1.00 46.06 98 SER A N 1
ATOM 777 C CA . SER A 1 98 ? 2.280 22.670 8.299 1.00 46.06 98 SER A CA 1
ATOM 778 C C . SER A 1 98 ? 1.861 23.567 7.128 1.00 46.06 98 SER A C 1
ATOM 780 O O . SER A 1 98 ? 1.526 23.083 6.048 1.00 46.06 98 SER A O 1
ATOM 782 N N . VAL A 1 99 ? 1.889 24.887 7.328 1.00 49.03 99 VAL A N 1
ATOM 783 C CA . VAL A 1 99 ? 1.458 25.892 6.331 1.00 49.03 99 VAL A CA 1
ATOM 784 C C . VAL A 1 99 ? 2.159 25.695 4.973 1.00 49.03 99 VAL A C 1
ATOM 786 O O . VAL A 1 99 ? 1.524 25.805 3.933 1.00 49.03 99 VAL A O 1
ATOM 789 N N . ALA A 1 100 ? 3.419 25.245 4.978 1.00 45.22 100 ALA A N 1
ATOM 790 C CA . ALA A 1 100 ? 4.204 24.951 3.774 1.00 45.22 100 ALA A CA 1
ATOM 791 C C . ALA A 1 100 ? 3.683 23.774 2.914 1.00 45.22 100 ALA A C 1
ATOM 793 O O . ALA A 1 100 ? 4.024 23.677 1.736 1.00 45.22 100 ALA A O 1
ATOM 794 N N . LEU A 1 101 ? 2.885 22.861 3.481 1.00 42.78 101 LEU A N 1
ATOM 795 C CA . LEU A 1 101 ? 2.201 21.801 2.728 1.00 42.78 101 LEU A CA 1
ATOM 796 C C . LEU A 1 101 ? 0.886 22.303 2.113 1.00 42.78 101 LEU A C 1
ATOM 798 O O . LEU A 1 101 ? 0.508 21.832 1.045 1.00 42.78 101 LEU A O 1
ATOM 802 N N . SER A 1 102 ? 0.223 23.279 2.744 1.00 44.03 102 SER A N 1
ATOM 803 C CA . SER A 1 102 ? -1.036 23.864 2.257 1.00 44.03 102 SER A CA 1
ATOM 804 C C . SER A 1 102 ? -0.851 24.598 0.930 1.00 44.03 102 SER A C 1
ATOM 806 O O . SER A 1 102 ? -1.689 24.455 0.044 1.00 44.03 102 SER A O 1
ATOM 808 N N . ASP A 1 103 ? 0.241 25.349 0.782 1.00 46.62 103 ASP A N 1
ATOM 809 C CA . ASP A 1 103 ? 0.501 26.127 -0.436 1.00 46.62 103 ASP A CA 1
ATOM 810 C C . ASP A 1 103 ? 0.821 25.210 -1.628 1.00 46.62 103 ASP A C 1
ATOM 812 O O . ASP A 1 103 ? 0.379 25.461 -2.745 1.00 46.62 103 ASP A O 1
ATOM 816 N N . LYS A 1 104 ? 1.490 24.075 -1.375 1.00 49.31 104 LYS A N 1
ATOM 817 C CA . LYS A 1 104 ? 1.758 23.049 -2.396 1.00 49.31 104 LYS A CA 1
ATOM 818 C C . LYS A 1 104 ? 0.510 22.281 -2.823 1.00 49.31 104 LYS A C 1
ATOM 820 O O . LYS A 1 104 ? 0.416 21.889 -3.978 1.00 49.31 104 LYS A O 1
ATOM 825 N N . VAL A 1 105 ? -0.431 22.040 -1.909 1.00 45.34 105 VAL A N 1
ATOM 826 C CA . VAL A 1 105 ? -1.706 21.379 -2.238 1.00 45.34 105 VAL A CA 1
ATOM 827 C C . VAL A 1 105 ? -2.608 22.324 -3.037 1.00 45.34 105 VAL A C 1
ATOM 829 O O . VAL A 1 105 ? -3.168 21.904 -4.042 1.00 45.34 105 VAL A O 1
ATOM 832 N N . ALA A 1 106 ? -2.659 23.612 -2.681 1.00 45.53 106 ALA A N 1
ATOM 833 C CA . ALA A 1 106 ? -3.423 24.614 -3.429 1.00 45.53 106 ALA A CA 1
ATOM 834 C C . ALA A 1 106 ? -2.892 24.832 -4.863 1.00 45.53 106 ALA A C 1
ATOM 836 O O . ALA A 1 106 ? -3.672 25.079 -5.779 1.00 45.53 106 ALA A O 1
ATOM 837 N N . GLU A 1 107 ? -1.579 24.696 -5.080 1.00 46.44 107 GLU A N 1
ATOM 838 C CA . GLU A 1 107 ? -0.959 24.769 -6.412 1.00 46.44 107 GLU A CA 1
ATOM 839 C C . GLU A 1 107 ? -1.247 23.519 -7.274 1.00 46.44 107 GLU A C 1
ATOM 841 O O . GLU A 1 107 ? -1.275 23.596 -8.503 1.00 46.44 107 GLU A O 1
ATOM 846 N N . LEU A 1 108 ? -1.531 22.372 -6.641 1.00 46.22 108 LEU A N 1
ATOM 847 C CA . LEU A 1 108 ? -1.897 21.118 -7.314 1.00 46.22 108 LEU A CA 1
ATOM 848 C C . LEU A 1 108 ? -3.399 21.012 -7.646 1.00 46.22 108 LEU A C 1
ATOM 850 O O . LEU A 1 108 ? -3.770 20.207 -8.497 1.00 46.22 108 LEU A O 1
ATOM 854 N N . GLU A 1 109 ? -4.257 21.844 -7.051 1.00 44.03 109 GLU A N 1
ATOM 855 C CA . GLU A 1 109 ? -5.716 21.862 -7.269 1.00 44.03 109 GLU A CA 1
ATOM 856 C C . GLU A 1 109 ? -6.162 22.761 -8.448 1.00 44.03 109 GLU A C 1
ATOM 858 O O . GLU A 1 109 ? -7.260 23.325 -8.453 1.00 44.03 109 GLU A O 1
ATOM 863 N N . SER A 1 110 ? -5.335 22.898 -9.492 1.00 35.47 110 SER A N 1
ATOM 864 C CA . SER A 1 110 ? -5.753 23.590 -10.723 1.00 35.47 110 SER A CA 1
ATOM 865 C C . SER A 1 110 ? -6.877 22.820 -11.456 1.00 35.47 110 SER A C 1
ATOM 867 O O . SER A 1 110 ? -6.927 21.590 -11.391 1.00 35.47 110 SER A O 1
ATOM 869 N N . PRO A 1 111 ? -7.782 23.494 -12.196 1.00 41.59 111 PRO A N 1
ATOM 870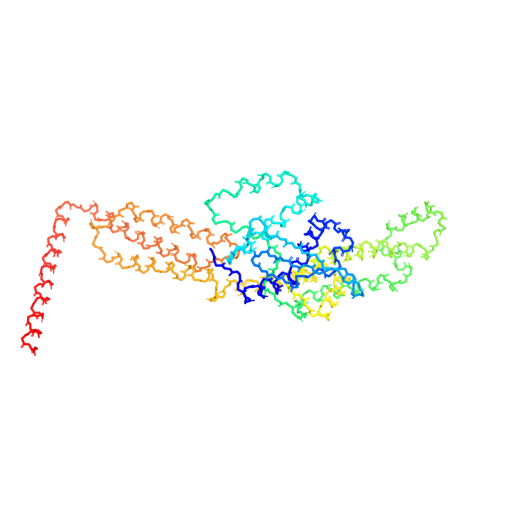 C CA . PRO A 1 111 ? -9.134 22.989 -12.478 1.00 41.59 111 PRO A CA 1
ATOM 871 C C . PRO A 1 111 ? -9.236 21.842 -13.494 1.00 41.59 111 PRO A C 1
ATOM 873 O O . PRO A 1 111 ? -10.341 21.402 -13.793 1.00 41.59 111 PRO A O 1
ATOM 876 N N . ASN A 1 112 ? -8.124 21.369 -14.054 1.00 41.75 112 ASN A N 1
ATOM 877 C CA . ASN A 1 112 ? -8.109 20.333 -15.083 1.00 41.75 112 ASN A CA 1
ATOM 878 C C . ASN A 1 112 ? -7.014 19.312 -14.787 1.00 41.75 112 ASN A C 1
ATOM 880 O O . ASN A 1 112 ? -5.895 19.403 -15.286 1.00 41.75 112 ASN A O 1
ATOM 884 N N . GLY A 1 113 ? -7.356 18.309 -13.993 1.00 34.59 113 GLY A N 1
ATOM 885 C CA . GLY A 1 113 ? -6.472 17.185 -13.751 1.00 34.59 113 GLY A CA 1
ATOM 886 C C . GLY A 1 113 ? -7.080 16.253 -12.730 1.00 34.59 113 GLY A C 1
ATOM 887 O O . GLY A 1 113 ? -6.983 16.489 -11.534 1.00 34.59 113 GLY A O 1
ATOM 888 N N . GLN A 1 114 ? -7.713 15.189 -13.214 1.00 36.41 114 GLN A N 1
ATOM 889 C CA . GLN A 1 114 ? -7.942 13.992 -12.420 1.00 36.41 114 GLN A CA 1
ATOM 890 C C . GLN A 1 114 ? -6.586 13.504 -11.898 1.00 36.41 114 GLN A C 1
ATOM 892 O O . GLN A 1 114 ? -5.834 12.843 -12.608 1.00 36.41 114 GLN A O 1
ATOM 897 N N . ALA A 1 115 ? -6.269 13.873 -10.668 1.00 34.19 115 ALA A N 1
ATOM 898 C CA . ALA A 1 115 ? -5.234 13.252 -9.874 1.00 34.19 115 ALA A CA 1
ATOM 899 C C . ALA A 1 115 ? -5.895 12.904 -8.545 1.00 34.19 115 ALA A C 1
ATOM 901 O O . ALA A 1 115 ? -5.895 13.690 -7.601 1.00 34.19 115 ALA A O 1
ATOM 902 N N . GLU A 1 116 ? -6.513 11.723 -8.501 1.00 37.09 116 GLU A N 1
ATOM 903 C CA . GLU A 1 116 ? -6.687 11.008 -7.243 1.00 37.09 116 GLU A CA 1
ATOM 904 C C . GLU A 1 116 ? -5.294 10.835 -6.641 1.00 37.09 116 GLU A C 1
ATOM 906 O O . GLU A 1 116 ? -4.544 9.923 -6.983 1.00 37.09 116 GLU A O 1
ATOM 911 N N . VAL A 1 117 ? -4.925 11.757 -5.761 1.00 35.41 117 VAL A N 1
ATOM 912 C CA . VAL A 1 117 ? -3.916 11.488 -4.749 1.00 35.41 117 VAL A CA 1
ATOM 913 C C . VAL A 1 117 ? -4.695 11.034 -3.525 1.00 35.41 117 VAL A C 1
ATOM 915 O O . VAL A 1 117 ? -4.864 11.758 -2.549 1.00 35.41 117 VAL A O 1
ATOM 918 N N . GLU A 1 118 ? -5.229 9.817 -3.621 1.00 36.06 118 GLU A N 1
ATOM 919 C CA . GLU A 1 118 ? -5.688 9.069 -2.463 1.00 36.06 118 GLU A CA 1
ATOM 920 C C . GLU A 1 118 ? -4.430 8.696 -1.669 1.00 36.06 118 GLU A C 1
ATOM 922 O O . GLU A 1 118 ? -3.720 7.729 -1.952 1.00 36.06 118 GLU A O 1
ATOM 927 N N . ILE A 1 119 ? -4.074 9.565 -0.723 1.00 34.59 119 ILE A N 1
ATOM 928 C CA . ILE A 1 119 ? -3.032 9.296 0.263 1.00 34.59 119 ILE A CA 1
ATOM 929 C C . ILE A 1 119 ? -3.622 8.224 1.179 1.00 34.59 119 ILE A C 1
ATOM 931 O O . ILE A 1 119 ? -4.361 8.527 2.112 1.00 34.59 119 ILE A O 1
ATOM 935 N N . GLY A 1 120 ? -3.376 6.969 0.800 1.00 44.09 120 GLY A N 1
ATOM 936 C CA . GLY A 1 120 ? -4.096 5.803 1.289 1.00 44.09 120 GLY A CA 1
ATOM 937 C C . GLY A 1 120 ? -4.133 5.680 2.801 1.00 44.09 120 GLY A C 1
ATOM 938 O O . GLY A 1 120 ? -3.133 5.932 3.471 1.00 44.09 120 GLY A O 1
ATOM 939 N N . LEU A 1 121 ? -5.280 5.242 3.319 1.00 41.59 121 LEU A N 1
ATOM 940 C CA . LEU A 1 121 ? -5.413 4.808 4.706 1.00 41.59 121 LEU A CA 1
ATOM 941 C C . LEU A 1 121 ? -6.667 3.957 4.962 1.00 41.59 121 LEU A C 1
ATOM 943 O O . LEU A 1 121 ? -7.242 4.057 6.027 1.00 41.59 121 LEU A O 1
ATOM 947 N N . GLU A 1 122 ? -7.047 3.072 4.043 1.00 49.44 122 GLU A N 1
ATOM 948 C CA . GLU A 1 122 ? -7.790 1.843 4.361 1.00 49.44 122 GLU A CA 1
ATOM 949 C C . GLU A 1 122 ? -7.715 0.933 3.139 1.00 49.44 122 GLU A C 1
ATOM 951 O O . GLU A 1 122 ? -8.058 1.332 2.031 1.00 49.44 122 GLU A O 1
ATOM 956 N N . SER A 1 123 ? -7.145 -0.259 3.298 1.00 54.38 123 SER A N 1
ATOM 957 C CA . SER A 1 123 ? -7.230 -1.250 2.233 1.00 54.38 123 SER A CA 1
ATOM 958 C C . SER A 1 123 ? -8.565 -1.972 2.377 1.00 54.38 123 SER A C 1
ATOM 960 O O . SER A 1 123 ? -8.915 -2.370 3.485 1.00 54.38 123 SER A O 1
ATOM 962 N N . ASP A 1 124 ? -9.265 -2.230 1.271 1.00 60.22 124 ASP A N 1
ATOM 963 C CA . ASP A 1 124 ? -10.488 -3.061 1.240 1.00 60.22 124 ASP A CA 1
ATOM 964 C C . ASP A 1 124 ? -10.242 -4.525 1.683 1.00 60.22 124 ASP A C 1
ATOM 966 O O . ASP A 1 124 ? -11.136 -5.378 1.690 1.00 60.22 124 ASP A O 1
ATOM 970 N N . VAL A 1 125 ? -8.999 -4.860 2.027 1.00 67.25 125 VAL A N 1
ATOM 971 C CA . VAL A 1 125 ? -8.590 -6.174 2.496 1.00 67.25 125 VAL A CA 1
ATOM 972 C C . VAL A 1 125 ? -8.952 -6.332 3.961 1.00 67.25 125 VAL A C 1
ATOM 974 O O . VAL A 1 125 ? -8.495 -5.583 4.815 1.00 67.25 125 VAL A O 1
ATOM 977 N N . THR A 1 126 ? -9.691 -7.399 4.251 1.00 78.25 126 THR A N 1
ATOM 978 C CA . THR A 1 126 ? -9.989 -7.844 5.614 1.00 78.25 126 THR A CA 1
ATOM 979 C C . THR A 1 126 ? -9.203 -9.123 5.916 1.00 78.25 126 THR A C 1
ATOM 981 O O . THR A 1 126 ? -9.259 -10.093 5.152 1.00 78.25 126 THR A O 1
ATOM 984 N N . ILE A 1 127 ? -8.432 -9.131 7.009 1.00 82.06 127 ILE A N 1
ATOM 985 C CA . ILE A 1 127 ? -7.722 -10.318 7.514 1.00 82.06 127 ILE A CA 1
ATOM 986 C C . ILE A 1 127 ? -8.295 -10.699 8.882 1.00 82.06 127 ILE A C 1
ATOM 988 O O . ILE A 1 127 ? -8.013 -10.037 9.872 1.00 82.06 127 ILE A O 1
ATOM 992 N N . ASP A 1 128 ? -9.021 -11.816 8.956 1.00 82.94 128 ASP A N 1
ATOM 993 C CA . ASP A 1 128 ? -9.706 -12.245 10.191 1.00 82.94 128 ASP A CA 1
ATOM 994 C C . ASP A 1 128 ? -9.059 -13.441 10.906 1.00 82.94 128 ASP A C 1
ATOM 996 O O . ASP A 1 128 ? -9.576 -13.933 11.910 1.00 82.94 128 ASP A O 1
ATOM 1000 N N . ASP A 1 129 ? -7.922 -13.930 10.417 1.00 85.56 129 ASP A N 1
ATOM 1001 C CA . ASP A 1 129 ? -7.218 -15.090 10.962 1.00 85.56 129 ASP A CA 1
ATOM 1002 C C . ASP A 1 129 ? -5.697 -14.883 11.015 1.00 85.56 129 ASP A C 1
ATOM 1004 O O . ASP A 1 129 ? -5.123 -13.996 10.378 1.00 85.56 129 ASP A O 1
ATOM 1008 N N . VAL A 1 130 ? -5.019 -15.751 11.767 1.00 86.94 130 VAL A N 1
ATOM 1009 C CA . VAL A 1 130 ? -3.557 -15.752 11.880 1.00 86.94 130 VAL A CA 1
ATOM 1010 C C . VAL A 1 130 ? -2.998 -16.886 11.034 1.00 86.94 130 VAL A C 1
ATOM 1012 O O . VAL A 1 130 ? -3.020 -18.049 11.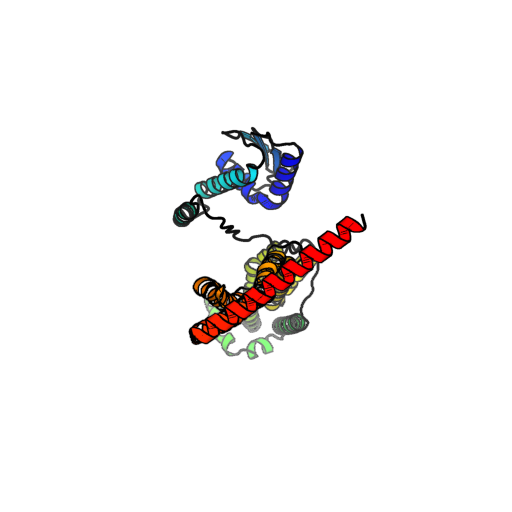429 1.00 86.94 130 VAL A O 1
ATOM 1015 N N . ARG A 1 131 ? -2.471 -16.542 9.858 1.00 87.94 131 ARG A N 1
ATOM 1016 C CA . ARG A 1 131 ? -1.694 -17.460 9.015 1.00 87.94 131 ARG A CA 1
ATOM 1017 C C . ARG A 1 131 ? -0.297 -16.905 8.831 1.00 87.94 131 ARG A C 1
ATOM 1019 O O . ARG A 1 131 ? -0.112 -15.899 8.148 1.00 87.94 131 ARG A O 1
ATOM 1026 N N . LEU A 1 132 ? 0.669 -17.574 9.448 1.00 88.31 132 LEU A N 1
ATOM 1027 C CA . LEU A 1 132 ? 2.078 -17.215 9.383 1.00 88.31 132 LEU A CA 1
ATOM 1028 C C . LEU A 1 132 ? 2.849 -18.245 8.548 1.00 88.31 132 LEU A C 1
ATOM 1030 O O . LEU A 1 132 ? 2.553 -19.438 8.637 1.00 88.31 132 LEU A O 1
ATOM 1034 N N . PRO A 1 133 ? 3.842 -17.817 7.749 1.00 90.94 133 PRO A N 1
ATOM 1035 C CA . PRO A 1 133 ? 4.755 -18.738 7.083 1.00 90.94 133 PRO A CA 1
ATOM 1036 C C . PRO A 1 133 ? 5.481 -19.635 8.093 1.00 90.94 133 PRO A C 1
ATOM 1038 O O . PRO A 1 133 ? 5.867 -19.174 9.169 1.00 90.94 133 PRO A O 1
ATOM 1041 N N . THR A 1 134 ? 5.754 -20.891 7.726 1.00 89.75 134 THR A N 1
ATOM 1042 C CA . THR A 1 134 ? 6.499 -21.838 8.578 1.00 89.75 134 THR A CA 1
ATOM 1043 C C . THR A 1 134 ? 7.838 -21.262 9.032 1.00 89.75 134 THR A C 1
ATOM 1045 O O . THR A 1 134 ? 8.198 -21.379 10.199 1.00 89.75 134 THR A O 1
ATOM 1048 N N . LEU A 1 135 ? 8.549 -20.578 8.130 1.00 86.38 135 LEU A N 1
ATOM 1049 C CA . LEU A 1 135 ? 9.824 -19.936 8.442 1.00 86.38 135 LEU A CA 1
ATOM 1050 C C . LEU A 1 135 ? 9.682 -18.876 9.546 1.00 86.38 135 LEU A C 1
ATOM 1052 O O . LEU A 1 135 ? 10.484 -18.854 10.474 1.00 86.38 135 LEU A O 1
ATOM 1056 N N . THR A 1 136 ? 8.642 -18.042 9.480 1.00 88.38 136 THR A N 1
ATOM 1057 C CA . THR A 1 136 ? 8.341 -17.037 10.508 1.00 88.38 136 THR A CA 1
ATOM 1058 C C . THR A 1 136 ? 8.115 -17.697 11.867 1.00 88.38 136 THR A C 1
ATOM 1060 O O . THR A 1 136 ? 8.698 -17.263 12.855 1.00 88.38 136 THR A O 1
ATOM 1063 N N . LEU A 1 137 ? 7.333 -18.780 11.914 1.00 88.12 137 LEU A N 1
ATOM 1064 C CA . LEU A 1 137 ? 7.072 -19.518 13.153 1.00 88.12 137 LEU A CA 1
ATOM 1065 C C . LEU A 1 137 ? 8.349 -20.125 13.748 1.00 88.12 137 LEU A C 1
ATOM 1067 O O . LEU A 1 137 ? 8.569 -20.013 14.951 1.00 88.12 137 LEU A O 1
ATOM 1071 N N . VAL A 1 138 ? 9.206 -20.726 12.916 1.00 87.69 138 VAL A N 1
ATOM 1072 C CA . VAL A 1 138 ? 10.483 -21.310 13.359 1.00 87.69 138 VAL A CA 1
ATOM 1073 C C . VAL A 1 138 ? 11.405 -20.235 13.932 1.00 87.69 138 VAL A C 1
ATOM 1075 O O . VAL A 1 138 ? 11.947 -20.419 15.020 1.00 87.69 138 VAL A O 1
ATOM 1078 N N . ILE A 1 139 ? 11.550 -19.095 13.249 1.00 81.94 139 ILE A N 1
ATOM 1079 C CA . ILE A 1 139 ? 12.384 -17.982 13.728 1.00 81.94 139 ILE A CA 1
ATOM 1080 C C . ILE A 1 139 ? 11.852 -17.456 15.065 1.00 81.94 139 ILE A C 1
ATOM 1082 O O . ILE A 1 139 ? 12.613 -17.328 16.022 1.00 81.94 139 ILE A O 1
ATOM 1086 N N . THR A 1 140 ? 10.545 -17.197 15.163 1.00 87.69 140 THR A N 1
ATOM 1087 C CA . THR A 1 140 ? 9.919 -16.724 16.403 1.00 87.69 140 THR A CA 1
ATOM 1088 C C . THR A 1 140 ? 10.094 -17.717 17.547 1.00 87.69 140 THR A C 1
ATOM 1090 O O . THR A 1 140 ? 10.409 -17.303 18.663 1.00 87.69 140 THR A O 1
ATOM 1093 N N . LEU A 1 141 ? 9.958 -19.019 17.285 1.00 89.94 141 LEU A N 1
ATOM 1094 C CA . LEU A 1 141 ? 10.190 -20.059 18.283 1.00 89.94 141 LEU A CA 1
ATOM 1095 C C . LEU A 1 141 ? 11.639 -20.035 18.786 1.00 89.94 141 LEU A C 1
ATOM 1097 O O . LEU A 1 141 ? 11.856 -20.015 19.994 1.00 89.94 141 LEU A O 1
ATOM 1101 N N . VAL A 1 142 ? 12.626 -19.978 17.887 1.00 85.19 142 VAL A N 1
ATOM 1102 C CA . VAL A 1 142 ? 14.052 -19.928 18.257 1.00 85.19 142 VAL A CA 1
ATOM 1103 C C . VAL A 1 142 ? 14.366 -18.690 19.101 1.00 85.19 142 VAL A C 1
ATOM 1105 O O . VAL A 1 142 ? 15.002 -18.811 20.148 1.00 85.19 142 VAL A O 1
ATOM 1108 N N . LEU A 1 143 ? 13.880 -17.511 18.696 1.00 84.25 143 LEU A N 1
ATOM 1109 C CA . LEU A 1 143 ? 14.073 -16.268 19.451 1.00 84.25 143 LEU A CA 1
ATOM 1110 C C . LEU A 1 143 ? 13.430 -16.341 20.840 1.00 84.25 143 LEU A C 1
ATOM 1112 O O . LEU A 1 143 ? 14.036 -15.921 21.825 1.00 84.25 143 LEU A O 1
ATOM 1116 N N . THR A 1 144 ? 12.236 -16.925 20.931 1.00 89.00 144 THR A N 1
ATOM 1117 C CA . THR A 1 144 ? 11.523 -17.094 22.202 1.00 89.00 144 THR A CA 1
ATOM 1118 C C . THR A 1 144 ? 12.269 -18.060 23.123 1.00 89.00 144 THR A C 1
ATOM 1120 O O . THR A 1 144 ? 12.475 -17.759 24.297 1.00 89.00 144 THR A O 1
ATOM 1123 N N . LEU A 1 145 ? 12.747 -19.194 22.601 1.00 90.00 145 LEU A N 1
ATOM 1124 C CA . LEU A 1 145 ? 13.543 -20.154 23.370 1.00 90.00 145 LEU A CA 1
ATOM 1125 C C . LEU A 1 145 ? 14.860 -19.540 23.862 1.00 90.00 145 LEU A C 1
ATOM 1127 O O . LEU A 1 145 ? 15.250 -19.775 25.003 1.00 90.00 145 LEU A O 1
ATOM 1131 N N . MET A 1 146 ? 15.512 -18.707 23.048 1.00 84.94 146 MET A N 1
ATOM 1132 C CA . MET A 1 146 ? 16.712 -17.971 23.452 1.00 84.94 146 MET A CA 1
ATOM 1133 C C . MET A 1 146 ? 16.419 -16.979 24.590 1.00 84.94 146 MET A C 1
ATOM 1135 O O . MET A 1 146 ? 17.184 -16.903 25.550 1.00 84.94 146 MET A O 1
ATOM 1139 N N . GLN A 1 147 ? 15.298 -16.254 24.533 1.00 89.06 147 GLN A N 1
ATOM 1140 C CA . GLN A 1 147 ? 14.876 -15.349 25.611 1.00 89.06 147 GLN A CA 1
ATOM 1141 C C . GLN A 1 147 ? 14.567 -16.112 26.906 1.00 89.06 147 GLN A C 1
ATOM 1143 O O . GLN A 1 147 ? 15.030 -15.721 27.978 1.00 89.06 147 GLN A O 1
ATOM 1148 N N . ILE A 1 148 ? 13.840 -17.231 26.809 1.00 90.31 148 ILE A N 1
ATOM 1149 C CA . ILE A 1 148 ? 13.541 -18.114 27.945 1.00 90.31 148 ILE A CA 1
ATOM 1150 C C . ILE A 1 148 ? 14.837 -18.654 28.554 1.00 90.31 148 ILE A C 1
ATOM 1152 O O . ILE A 1 148 ? 14.988 -18.640 29.775 1.00 90.31 148 ILE A O 1
ATOM 1156 N N . PHE A 1 149 ? 15.795 -19.071 27.724 1.00 89.25 149 PHE A N 1
ATOM 1157 C CA . PHE A 1 149 ? 17.102 -19.516 28.194 1.00 89.25 149 PHE A CA 1
ATOM 1158 C C . PHE A 1 149 ? 17.809 -18.418 28.996 1.00 89.25 149 PHE A C 1
ATOM 1160 O O . PHE A 1 149 ? 18.248 -18.681 30.108 1.00 89.25 149 PHE A O 1
ATOM 1167 N N . VAL A 1 150 ? 17.864 -17.177 28.500 1.00 87.88 150 VAL A N 1
ATOM 1168 C CA . VAL A 1 150 ? 18.488 -16.057 29.234 1.00 87.88 150 VAL A CA 1
ATOM 1169 C C . VAL A 1 150 ? 17.769 -15.769 30.558 1.00 87.88 150 VAL A C 1
ATOM 1171 O O . VAL A 1 150 ? 18.422 -15.490 31.566 1.00 87.88 150 VAL A O 1
ATOM 1174 N N . LEU A 1 151 ? 16.436 -15.860 30.587 1.00 89.19 151 LEU A N 1
ATOM 1175 C CA . LEU A 1 151 ? 15.643 -15.649 31.801 1.00 89.19 151 LEU A CA 1
ATOM 1176 C C . LEU A 1 151 ? 15.903 -16.728 32.859 1.00 89.19 151 LEU A C 1
ATOM 1178 O O . LEU A 1 151 ? 16.153 -16.395 34.022 1.00 89.19 151 LEU A O 1
ATOM 1182 N N . LEU A 1 152 ? 15.871 -17.999 32.454 1.00 91.25 152 LEU A N 1
ATOM 1183 C CA . LEU A 1 152 ? 15.942 -19.157 33.350 1.00 91.25 152 LEU A CA 1
ATOM 1184 C C . LEU A 1 152 ? 17.371 -19.629 33.641 1.00 91.25 152 LEU A C 1
ATOM 1186 O O . LEU A 1 152 ? 17.576 -20.382 34.592 1.00 91.25 152 LEU A O 1
ATOM 1190 N N . ALA A 1 153 ? 18.362 -19.195 32.859 1.00 91.06 153 ALA A N 1
ATOM 1191 C CA . ALA A 1 153 ? 19.747 -19.590 33.062 1.00 91.06 153 ALA A CA 1
ATOM 1192 C C . ALA A 1 153 ? 20.246 -19.187 34.466 1.00 91.06 153 ALA A C 1
ATOM 1194 O O . ALA A 1 153 ? 19.939 -18.079 34.944 1.00 91.06 153 ALA A O 1
ATOM 1195 N N . PRO A 1 154 ? 21.055 -20.053 35.114 1.00 94.25 154 PRO A N 1
ATOM 1196 C CA . PRO A 1 154 ? 21.697 -19.740 36.383 1.00 94.25 154 PRO A CA 1
ATOM 1197 C C . PRO A 1 154 ? 22.515 -18.450 36.305 1.00 94.25 154 PRO A C 1
ATOM 1199 O O . PRO A 1 154 ? 23.140 -18.152 35.283 1.00 94.25 154 PRO A O 1
ATOM 1202 N N . ASN A 1 155 ? 22.567 -17.703 37.409 1.00 92.12 155 ASN A N 1
ATOM 1203 C CA . ASN A 1 155 ? 23.277 -16.421 37.472 1.00 92.12 155 ASN A CA 1
ATOM 1204 C C . ASN A 1 155 ? 24.756 -16.557 37.068 1.00 92.12 155 ASN A C 1
ATOM 1206 O O . ASN A 1 155 ? 25.282 -15.702 36.360 1.00 92.12 155 ASN A O 1
ATOM 1210 N N . THR A 1 156 ? 25.407 -17.666 37.427 1.00 89.25 156 THR A N 1
ATOM 1211 C CA . THR A 1 156 ? 26.789 -17.979 37.026 1.00 89.25 156 THR A CA 1
ATOM 1212 C C . THR A 1 156 ? 26.934 -18.152 35.514 1.00 89.25 156 THR A C 1
ATOM 1214 O O . THR A 1 156 ? 27.852 -17.593 34.917 1.00 89.25 156 THR A O 1
ATOM 1217 N N . THR A 1 157 ? 26.005 -18.869 34.879 1.00 90.06 157 THR A N 1
ATOM 1218 C CA . THR A 1 157 ? 25.966 -19.063 33.425 1.00 90.06 157 THR A CA 1
ATOM 1219 C C . THR A 1 157 ? 25.791 -17.734 32.700 1.00 90.06 157 THR A C 1
ATOM 1221 O O . THR A 1 157 ? 26.542 -17.447 31.774 1.00 90.06 157 THR A O 1
ATOM 1224 N N . VAL A 1 158 ? 24.860 -16.886 33.148 1.00 87.50 158 VAL A N 1
ATOM 1225 C CA . VAL A 1 158 ? 24.592 -15.582 32.515 1.00 87.50 158 VAL A CA 1
ATOM 1226 C C . VAL A 1 158 ? 25.780 -14.628 32.638 1.00 87.50 158 VAL A C 1
ATOM 1228 O O . VAL A 1 158 ? 26.129 -13.955 31.670 1.00 87.50 158 VAL A O 1
ATOM 1231 N N . ILE A 1 159 ? 26.443 -14.601 33.798 1.00 88.06 159 ILE A N 1
ATOM 1232 C CA . ILE A 1 159 ? 27.640 -13.776 34.018 1.00 88.06 159 ILE A CA 1
ATOM 1233 C C . ILE A 1 159 ? 28.792 -14.204 33.097 1.00 88.06 159 ILE A C 1
ATOM 1235 O O . ILE A 1 159 ? 29.532 -13.350 32.608 1.00 88.06 159 ILE A O 1
ATOM 1239 N N . ASN A 1 160 ? 28.939 -15.507 32.850 1.00 87.69 160 ASN A N 1
ATOM 1240 C CA . ASN A 1 160 ? 30.020 -16.054 32.028 1.00 87.69 160 ASN A CA 1
ATOM 1241 C C . ASN A 1 160 ? 29.706 -16.053 30.525 1.00 87.69 160 ASN A C 1
ATOM 1243 O O . ASN A 1 160 ? 30.630 -16.121 29.719 1.00 87.69 160 ASN A O 1
ATOM 1247 N N . PHE A 1 161 ? 28.430 -15.963 30.140 1.00 81.81 161 PHE A N 1
ATOM 1248 C CA . PHE A 1 161 ? 27.997 -15.989 28.742 1.00 81.81 161 PHE A CA 1
ATOM 1249 C C . PHE A 1 161 ? 28.533 -14.793 27.939 1.00 81.81 161 PHE A C 1
ATOM 1251 O O . PHE A 1 161 ? 28.968 -14.952 26.802 1.00 81.81 161 PHE A O 1
ATOM 1258 N N . LEU A 1 162 ? 28.544 -13.596 28.541 1.00 81.56 162 LEU A N 1
ATOM 1259 C CA . LEU A 1 162 ? 29.049 -12.358 27.933 1.00 81.56 162 LEU A CA 1
ATOM 1260 C C . LEU A 1 162 ? 29.973 -11.626 28.922 1.00 81.56 162 LEU A C 1
ATOM 1262 O O . LEU A 1 162 ? 29.560 -10.660 29.571 1.00 81.56 162 LEU A O 1
ATOM 1266 N N . PRO A 1 163 ? 31.241 -12.059 29.048 1.00 83.75 163 PRO A N 1
ATOM 1267 C CA . PRO A 1 163 ? 32.140 -11.589 30.103 1.00 83.75 163 PRO A CA 1
ATOM 1268 C C . PRO A 1 163 ? 32.443 -10.085 30.020 1.00 83.75 163 PRO A C 1
ATOM 1270 O O . PRO A 1 163 ? 32.744 -9.459 31.035 1.00 83.75 163 PRO A O 1
ATOM 1273 N N . TRP A 1 164 ? 32.311 -9.481 28.835 1.00 87.06 164 TRP A N 1
ATOM 1274 C CA . TRP A 1 164 ? 32.510 -8.046 28.622 1.00 87.06 164 TRP A CA 1
ATOM 1275 C C . TRP A 1 164 ? 31.348 -7.175 29.135 1.00 87.06 164 TRP A C 1
ATOM 1277 O O . TRP A 1 164 ? 31.563 -5.999 29.426 1.00 87.06 164 TRP A O 1
ATOM 1287 N N . LEU A 1 165 ? 30.137 -7.725 29.310 1.00 88.94 165 LEU A N 1
ATOM 1288 C CA . LEU A 1 165 ? 29.002 -6.984 29.886 1.00 88.94 165 LEU A CA 1
ATOM 1289 C C . LEU A 1 165 ? 29.143 -6.804 31.398 1.00 88.94 165 LEU A C 1
ATOM 1291 O O . LEU A 1 165 ? 28.728 -5.782 31.945 1.00 88.94 165 LEU A O 1
ATOM 1295 N N . LYS A 1 166 ? 29.772 -7.769 32.078 1.00 90.81 166 LYS A N 1
ATOM 1296 C CA . LYS A 1 166 ? 30.006 -7.739 33.526 1.00 90.81 166 LYS A CA 1
ATOM 1297 C C . LYS A 1 166 ? 30.629 -6.418 34.014 1.00 90.81 166 LYS A C 1
ATOM 1299 O O . LYS A 1 166 ? 30.028 -5.796 34.890 1.00 90.81 166 LYS A O 1
ATOM 1304 N N . PRO A 1 167 ? 31.779 -5.940 33.494 1.00 92.50 167 PRO A N 1
ATOM 1305 C CA . PRO A 1 167 ? 32.372 -4.686 33.962 1.00 92.50 167 PRO A CA 1
ATOM 1306 C C . PRO A 1 167 ? 31.488 -3.459 33.695 1.00 92.50 167 PRO A C 1
ATOM 1308 O O . PRO A 1 167 ? 31.502 -2.528 34.497 1.00 92.50 167 PRO A O 1
ATOM 1311 N N . LEU A 1 168 ? 30.694 -3.450 32.618 1.00 93.00 168 LEU A N 1
ATOM 1312 C CA . LEU A 1 168 ? 29.771 -2.351 32.314 1.00 93.00 168 LEU A CA 1
ATOM 1313 C C . LEU A 1 168 ? 28.626 -2.287 33.329 1.00 93.00 168 LEU A C 1
ATOM 1315 O O . LEU A 1 168 ? 28.351 -1.224 33.883 1.00 93.00 168 LEU A O 1
ATOM 1319 N N . VAL A 1 169 ? 28.016 -3.436 33.633 1.00 94.25 169 VAL A N 1
ATOM 1320 C CA . VAL A 1 169 ? 26.948 -3.539 34.636 1.00 94.25 169 VAL A CA 1
ATOM 1321 C C . VAL A 1 169 ? 27.468 -3.179 36.026 1.00 94.25 169 VAL A C 1
ATOM 1323 O O . VAL A 1 169 ? 26.814 -2.427 36.739 1.00 94.25 169 VAL A O 1
ATOM 1326 N N . VAL A 1 170 ? 28.665 -3.641 36.404 1.00 94.19 170 VAL A N 1
ATOM 1327 C CA . VAL A 1 170 ? 29.290 -3.284 37.691 1.00 94.19 170 VAL A CA 1
ATOM 1328 C C . VAL A 1 170 ? 29.511 -1.774 37.805 1.00 94.19 170 VAL A C 1
ATOM 1330 O O . VAL A 1 170 ? 29.175 -1.188 38.832 1.00 94.19 170 VAL A O 1
ATOM 1333 N N . ARG A 1 171 ? 30.025 -1.122 36.751 1.00 94.81 171 ARG A N 1
ATOM 1334 C CA . ARG A 1 171 ? 30.172 0.345 36.717 1.00 94.81 171 ARG A CA 1
ATOM 1335 C C . ARG A 1 171 ? 28.825 1.051 36.867 1.00 94.81 171 ARG A C 1
ATOM 1337 O O . ARG A 1 171 ? 28.733 1.988 37.652 1.00 94.81 171 ARG A O 1
ATOM 1344 N N . GLY A 1 172 ? 27.795 0.581 36.162 1.00 93.19 172 GLY A N 1
ATOM 1345 C CA . GLY A 1 172 ? 26.440 1.127 36.255 1.00 93.19 172 GLY A CA 1
ATOM 1346 C C . GLY A 1 172 ? 25.838 0.990 37.655 1.00 93.19 172 GLY A C 1
ATOM 1347 O O . GLY A 1 172 ? 25.322 1.962 38.195 1.00 93.19 172 GLY A O 1
ATOM 1348 N N . LEU A 1 173 ? 25.962 -0.185 38.280 1.00 94.94 173 LEU A N 1
ATOM 1349 C CA . LEU A 1 173 ? 25.493 -0.417 39.650 1.00 94.94 173 LEU A CA 1
ATOM 1350 C C . LEU A 1 173 ? 26.207 0.496 40.652 1.00 94.94 173 LEU A C 1
ATOM 1352 O O . LEU A 1 173 ? 25.538 1.130 41.463 1.00 94.94 173 LEU A O 1
ATOM 1356 N N . ASN A 1 174 ? 27.534 0.624 40.551 1.00 95.12 174 ASN A N 1
ATOM 1357 C CA . ASN A 1 174 ? 28.314 1.514 41.413 1.00 95.12 174 ASN A CA 1
ATOM 1358 C C . ASN A 1 174 ? 27.912 2.987 41.235 1.00 95.12 174 ASN A C 1
ATOM 1360 O O . ASN A 1 174 ? 27.769 3.698 42.225 1.00 95.12 174 ASN A O 1
ATOM 1364 N N . ALA A 1 175 ? 27.692 3.439 39.995 1.00 95.25 175 ALA A N 1
ATOM 1365 C CA . ALA A 1 175 ? 27.244 4.805 39.706 1.00 95.25 175 ALA A CA 1
ATOM 1366 C C . ALA A 1 175 ? 25.855 5.110 40.294 1.00 95.25 175 ALA A C 1
ATOM 1368 O O . ALA A 1 175 ? 25.577 6.243 40.673 1.00 95.25 175 ALA A O 1
ATOM 1369 N N . LEU A 1 176 ? 25.003 4.090 40.407 1.00 94.56 176 LEU A N 1
ATOM 1370 C CA . LEU A 1 176 ? 23.682 4.168 41.033 1.00 94.56 176 LEU A CA 1
ATOM 1371 C C . LEU A 1 176 ? 23.713 3.931 42.558 1.00 94.56 176 LEU A C 1
ATOM 1373 O O . LEU A 1 176 ? 22.660 3.907 43.189 1.00 94.56 176 LEU A O 1
ATOM 1377 N N . GLY A 1 177 ? 24.894 3.739 43.162 1.00 94.44 177 GLY A N 1
ATOM 1378 C CA . GLY A 1 177 ? 25.055 3.506 44.603 1.00 94.44 177 GLY A CA 1
ATOM 1379 C C . GLY A 1 177 ? 24.730 2.080 45.073 1.00 94.44 177 GLY A C 1
ATOM 1380 O O . GLY A 1 177 ? 24.622 1.835 46.275 1.00 94.44 177 GLY A O 1
ATOM 1381 N N . TYR A 1 178 ? 24.581 1.117 44.159 1.00 95.06 178 TYR A N 1
ATOM 1382 C CA . TYR A 1 178 ? 24.305 -0.281 44.493 1.00 95.06 178 TYR A CA 1
ATOM 1383 C C . TYR A 1 178 ? 25.584 -1.114 44.612 1.00 95.06 178 TYR A C 1
ATOM 1385 O O . TYR A 1 178 ? 26.413 -1.144 43.707 1.00 95.06 178 TYR A O 1
ATOM 1393 N N . VAL A 1 179 ? 25.691 -1.905 45.687 1.00 94.56 179 VAL A N 1
ATOM 1394 C CA . VAL A 1 179 ? 26.764 -2.903 45.843 1.00 94.56 179 VAL A CA 1
ATOM 1395 C C . VAL A 1 179 ? 26.605 -4.014 44.786 1.00 94.56 179 VAL A C 1
ATOM 1397 O O . VAL A 1 179 ? 25.530 -4.630 44.741 1.00 94.56 179 VAL A O 1
ATOM 1400 N N . PRO A 1 180 ? 27.631 -4.306 43.962 1.00 92.81 180 PRO A N 1
ATOM 1401 C CA . PRO A 1 180 ? 27.555 -5.246 42.844 1.00 92.81 180 PRO A CA 1
ATOM 1402 C C . PRO A 1 180 ? 27.714 -6.705 43.306 1.00 92.81 180 PRO A C 1
ATOM 1404 O O . PRO A 1 180 ? 28.754 -7.335 43.120 1.00 92.81 180 PRO A O 1
ATOM 1407 N N . THR A 1 181 ? 26.666 -7.260 43.915 1.00 94.38 181 THR A N 1
ATOM 1408 C CA . THR A 1 181 ? 26.594 -8.693 44.248 1.00 94.38 181 THR A CA 1
ATOM 1409 C C . THR A 1 181 ? 26.390 -9.546 42.991 1.00 94.38 181 THR A C 1
ATOM 1411 O O . THR A 1 181 ? 25.905 -9.049 41.973 1.00 94.38 181 THR A O 1
ATOM 1414 N N . ALA A 1 182 ? 26.716 -10.844 43.051 1.00 89.62 182 ALA A N 1
ATOM 1415 C CA . ALA A 1 182 ? 26.550 -11.757 41.914 1.00 89.62 182 ALA A CA 1
ATOM 1416 C C . ALA A 1 182 ? 25.115 -11.743 41.351 1.00 89.62 182 ALA A C 1
ATOM 1418 O O . ALA A 1 182 ? 24.937 -11.660 40.138 1.00 89.62 182 ALA A O 1
ATOM 1419 N N . ASP A 1 183 ? 24.099 -11.719 42.217 1.00 92.38 183 ASP A N 1
ATOM 1420 C CA . ASP A 1 183 ? 22.694 -11.692 41.795 1.00 92.38 183 ASP A CA 1
ATOM 1421 C C . ASP A 1 183 ? 22.300 -10.378 41.116 1.00 92.38 183 ASP A C 1
ATOM 1423 O O . ASP A 1 183 ? 21.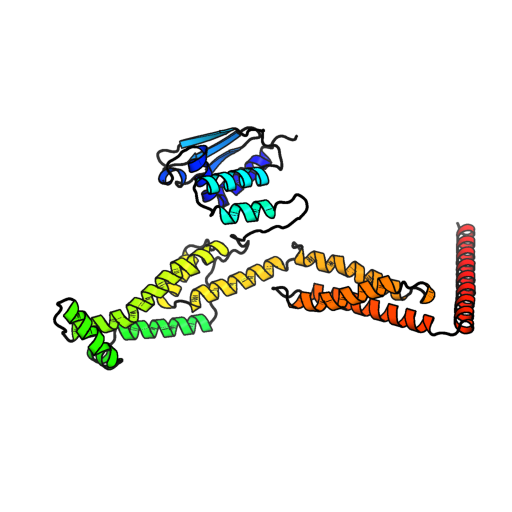612 -10.391 40.097 1.00 92.38 183 ASP A O 1
ATOM 1427 N N . ARG A 1 184 ? 22.776 -9.234 41.627 1.00 93.06 184 ARG A N 1
ATOM 1428 C CA . ARG A 1 184 ? 22.511 -7.920 41.014 1.00 93.06 184 ARG A CA 1
ATOM 1429 C C . ARG A 1 184 ? 23.231 -7.761 39.683 1.00 93.06 184 ARG A C 1
ATOM 1431 O O . ARG A 1 184 ? 22.668 -7.197 38.751 1.00 93.06 184 ARG A O 1
ATOM 1438 N N . VAL A 1 185 ? 24.453 -8.279 39.579 1.00 92.31 185 VAL A N 1
ATOM 1439 C CA . VAL A 1 185 ? 25.211 -8.291 38.324 1.00 92.31 185 VAL A CA 1
ATOM 1440 C C . VAL A 1 185 ? 24.522 -9.192 37.299 1.00 92.31 185 VAL A C 1
ATOM 1442 O O . VAL A 1 185 ? 24.334 -8.770 36.162 1.00 92.31 185 VAL A O 1
ATOM 1445 N N . ALA A 1 186 ? 24.076 -10.389 37.691 1.00 91.44 186 ALA A N 1
ATOM 1446 C CA . ALA A 1 186 ? 23.325 -11.277 36.808 1.00 91.44 186 ALA A CA 1
ATOM 1447 C C . ALA A 1 186 ? 21.997 -10.654 36.354 1.00 91.44 186 ALA A C 1
ATOM 1449 O O . ALA A 1 186 ? 21.698 -10.668 35.161 1.00 91.44 186 ALA A O 1
ATOM 1450 N N . LEU A 1 187 ? 21.231 -10.051 37.271 1.00 92.19 187 LEU A N 1
ATOM 1451 C CA . LEU A 1 187 ? 20.004 -9.327 36.940 1.00 92.19 187 LEU A CA 1
ATOM 1452 C C . LEU A 1 187 ? 20.280 -8.166 35.976 1.00 92.19 187 LEU A C 1
ATOM 1454 O O . LEU A 1 187 ? 19.578 -8.024 34.980 1.00 92.19 187 LEU A O 1
ATOM 1458 N N . GLY A 1 188 ? 21.324 -7.374 36.228 1.00 91.69 188 GLY A N 1
ATOM 1459 C CA . GLY A 1 188 ? 21.723 -6.277 35.349 1.00 91.69 188 GLY A CA 1
ATOM 1460 C C . GLY A 1 188 ? 22.099 -6.749 33.942 1.00 91.69 188 GLY A C 1
ATOM 1461 O O . GLY A 1 188 ? 21.703 -6.115 32.968 1.00 91.69 188 GLY A O 1
ATOM 1462 N N . ILE A 1 189 ? 22.780 -7.894 33.810 1.00 91.38 189 ILE A N 1
ATOM 1463 C CA . ILE A 1 189 ? 23.075 -8.504 32.503 1.00 91.38 189 ILE A CA 1
ATOM 1464 C C . ILE A 1 189 ? 21.784 -8.989 31.823 1.00 91.38 189 ILE A C 1
ATOM 1466 O O . ILE A 1 189 ? 21.583 -8.700 30.645 1.00 91.38 189 ILE A O 1
ATOM 1470 N N . LYS A 1 190 ? 20.874 -9.665 32.544 1.00 92.50 190 LYS A N 1
ATOM 1471 C CA . LYS A 1 190 ? 19.569 -10.092 31.994 1.00 92.50 190 LYS A CA 1
ATOM 1472 C C . LYS A 1 190 ? 18.763 -8.895 31.481 1.00 92.50 190 LYS A C 1
ATOM 1474 O O . LYS A 1 190 ? 18.246 -8.943 30.367 1.00 92.50 190 LYS A O 1
ATOM 1479 N N . LEU A 1 191 ? 18.705 -7.806 32.250 1.00 91.25 191 LEU A N 1
ATOM 1480 C CA . LEU A 1 191 ? 18.034 -6.565 31.855 1.00 91.25 191 LEU A CA 1
ATOM 1481 C C . LEU A 1 191 ? 18.717 -5.888 30.661 1.00 91.25 191 LEU A C 1
ATOM 1483 O O . LEU A 1 191 ? 18.025 -5.391 29.781 1.00 91.25 191 LEU A O 1
ATOM 1487 N N . ALA A 1 192 ? 20.049 -5.903 30.586 1.00 86.88 192 ALA A N 1
ATOM 1488 C CA . ALA A 1 192 ? 20.782 -5.337 29.454 1.00 86.88 192 ALA A CA 1
ATOM 1489 C C . ALA A 1 192 ? 20.554 -6.112 28.145 1.00 86.88 192 ALA A C 1
ATOM 1491 O O . ALA A 1 192 ? 20.569 -5.514 27.073 1.00 86.88 192 ALA A O 1
ATOM 1492 N N . LEU A 1 193 ? 20.328 -7.428 28.221 1.00 85.06 193 LEU A N 1
ATOM 1493 C CA . LEU A 1 193 ? 20.060 -8.272 27.052 1.00 85.06 193 LEU A CA 1
ATOM 1494 C C . LEU A 1 193 ? 18.595 -8.228 26.615 1.00 85.06 193 LEU A C 1
ATOM 1496 O O . LEU A 1 193 ? 18.302 -8.118 25.428 1.00 85.06 193 LEU A O 1
ATOM 1500 N N . LEU A 1 194 ? 17.674 -8.330 27.572 1.00 88.50 194 LEU A N 1
ATOM 1501 C CA . LEU A 1 194 ? 16.248 -8.481 27.288 1.00 88.50 194 LEU A CA 1
ATOM 1502 C C . LEU A 1 194 ? 15.500 -7.150 27.277 1.00 88.50 194 LEU A C 1
ATOM 1504 O O . LEU A 1 194 ? 14.529 -7.006 26.543 1.00 88.50 194 LEU A O 1
ATOM 1508 N N . GLY A 1 195 ? 15.945 -6.167 28.059 1.00 85.88 195 GLY A N 1
ATOM 1509 C CA . GLY A 1 195 ? 15.298 -4.860 28.170 1.00 85.88 195 GLY A CA 1
ATOM 1510 C C . GLY A 1 195 ? 15.208 -4.130 26.828 1.00 85.88 195 GLY A C 1
ATOM 1511 O O . GLY A 1 195 ? 14.097 -3.812 26.408 1.00 85.88 195 GLY A O 1
ATOM 1512 N N . PRO A 1 196 ? 16.327 -3.911 26.108 1.00 83.44 196 PRO A N 1
ATOM 1513 C CA . PRO A 1 196 ? 16.294 -3.298 24.782 1.00 83.44 196 PRO A CA 1
ATOM 1514 C C . PRO A 1 196 ? 15.465 -4.098 23.773 1.00 83.44 196 PRO A C 1
ATOM 1516 O O . PRO A 1 196 ? 14.765 -3.502 22.961 1.00 83.44 196 PRO A O 1
ATOM 1519 N N . LEU A 1 197 ? 15.501 -5.434 23.850 1.00 83.44 197 LEU A N 1
ATOM 1520 C CA . LEU A 1 197 ? 14.751 -6.320 22.959 1.00 83.44 197 LEU A CA 1
ATOM 1521 C C . LEU A 1 197 ? 13.236 -6.176 23.162 1.00 83.44 197 LEU A C 1
ATOM 1523 O O . LEU A 1 197 ? 12.517 -5.859 22.218 1.00 83.44 197 LEU A O 1
ATOM 1527 N N . PHE A 1 198 ? 12.747 -6.330 24.395 1.00 89.06 198 PHE A N 1
ATOM 1528 C CA . PHE A 1 198 ? 11.328 -6.140 24.711 1.00 89.06 198 PHE A CA 1
ATOM 1529 C C . PHE A 1 198 ? 10.883 -4.691 24.506 1.00 89.06 198 PHE A C 1
ATOM 1531 O O . PHE A 1 198 ? 9.752 -4.452 24.080 1.00 89.06 198 PHE A O 1
ATOM 1538 N N . GLY A 1 199 ? 11.770 -3.724 24.756 1.00 82.25 199 GLY A N 1
ATOM 1539 C CA . GLY A 1 199 ? 11.549 -2.324 24.412 1.00 82.25 199 GLY A CA 1
ATOM 1540 C C . GLY A 1 199 ? 11.298 -2.157 22.915 1.00 82.25 199 GLY A C 1
ATOM 1541 O O . GLY A 1 199 ? 10.259 -1.627 22.529 1.00 82.25 199 GLY A O 1
ATOM 1542 N N . ALA A 1 200 ? 12.186 -2.684 22.070 1.00 81.06 200 ALA A N 1
ATOM 1543 C CA . ALA A 1 200 ? 12.036 -2.652 20.618 1.00 81.06 200 ALA A CA 1
ATOM 1544 C C . ALA A 1 200 ? 10.757 -3.364 20.156 1.00 81.06 200 ALA A C 1
ATOM 1546 O O . ALA A 1 200 ? 9.985 -2.776 19.408 1.00 81.06 200 ALA A O 1
ATOM 1547 N N . HIS A 1 201 ? 10.463 -4.565 20.658 1.00 89.19 201 HIS A N 1
ATOM 1548 C CA . HIS A 1 201 ? 9.237 -5.292 20.310 1.00 89.19 201 HIS A CA 1
ATOM 1549 C C . HIS A 1 201 ? 7.968 -4.525 20.713 1.00 89.19 201 HIS A C 1
ATOM 1551 O O . HIS A 1 201 ? 6.984 -4.504 19.976 1.00 89.19 201 HIS A O 1
ATOM 1557 N N . THR A 1 202 ? 7.995 -3.839 21.858 1.00 90.31 202 THR A N 1
ATOM 1558 C CA . THR A 1 202 ? 6.899 -2.961 22.283 1.00 90.31 202 THR A CA 1
ATOM 1559 C C . THR A 1 202 ? 6.730 -1.802 21.302 1.00 90.31 202 THR A C 1
ATOM 1561 O O . THR A 1 202 ? 5.619 -1.547 20.840 1.00 90.31 202 THR A O 1
ATOM 1564 N N . LEU A 1 203 ? 7.823 -1.134 20.918 1.00 81.69 203 LEU A N 1
ATOM 1565 C CA . LEU A 1 203 ? 7.785 -0.067 19.915 1.00 81.69 203 LEU A CA 1
ATOM 1566 C C . LEU A 1 203 ? 7.291 -0.576 18.552 1.00 81.69 203 LEU A C 1
ATOM 1568 O O . LEU A 1 203 ? 6.499 0.102 17.902 1.00 81.69 203 LEU A O 1
ATOM 1572 N N . GLU A 1 204 ? 7.685 -1.779 18.136 1.00 81.44 204 GLU A N 1
ATOM 1573 C CA . GLU A 1 204 ? 7.195 -2.416 16.912 1.00 81.44 204 GLU A CA 1
ATOM 1574 C C . GLU A 1 204 ? 5.682 -2.658 16.949 1.00 81.44 204 GLU A C 1
ATOM 1576 O O . GLU A 1 204 ? 5.009 -2.448 15.939 1.00 81.44 204 GLU A O 1
ATOM 1581 N N . ILE A 1 205 ? 5.114 -3.025 18.103 1.00 89.62 205 ILE A N 1
ATOM 1582 C CA . ILE A 1 205 ? 3.657 -3.151 18.253 1.00 89.62 205 ILE A CA 1
ATOM 1583 C C . ILE A 1 205 ? 2.974 -1.805 17.981 1.00 89.62 205 ILE A C 1
ATOM 1585 O O . ILE A 1 205 ? 2.005 -1.739 17.222 1.00 89.62 205 ILE A O 1
ATOM 1589 N N . PHE A 1 206 ? 3.491 -0.719 18.559 1.00 87.31 206 PHE A N 1
ATOM 1590 C CA . PHE A 1 206 ? 2.900 0.611 18.410 1.00 87.31 206 PHE A CA 1
ATOM 1591 C C . PHE A 1 206 ? 3.076 1.201 17.011 1.00 87.31 206 PHE A C 1
ATOM 1593 O O . PHE A 1 206 ? 2.107 1.700 16.441 1.00 87.31 206 PHE A O 1
ATOM 1600 N N . PHE A 1 207 ? 4.289 1.147 16.465 1.00 82.12 207 PHE A N 1
ATOM 1601 C CA . PHE A 1 207 ? 4.644 1.849 15.232 1.00 82.12 207 PHE A CA 1
ATOM 1602 C C . PHE A 1 207 ? 4.489 1.007 13.969 1.00 82.12 207 PHE A C 1
ATOM 1604 O O . PHE A 1 207 ? 4.333 1.575 12.893 1.00 82.12 207 PHE A O 1
ATOM 1611 N N . SER A 1 208 ? 4.525 -0.324 14.075 1.00 84.44 208 SER A N 1
ATOM 1612 C CA . SER A 1 208 ? 4.428 -1.215 12.912 1.00 84.44 208 SER A CA 1
ATOM 1613 C C . SER A 1 208 ? 3.141 -2.031 12.936 1.00 84.44 208 SER A C 1
ATOM 1615 O O . SER A 1 208 ? 2.339 -1.936 12.009 1.00 84.44 208 SER A O 1
ATOM 1617 N N . LEU A 1 209 ? 2.888 -2.798 14.000 1.00 88.56 209 LEU A N 1
ATOM 1618 C CA . LEU A 1 209 ? 1.755 -3.722 14.024 1.00 88.56 209 LEU A CA 1
ATOM 1619 C C . LEU A 1 209 ? 0.404 -2.996 14.058 1.00 88.56 209 LEU A C 1
ATOM 1621 O O . LEU A 1 209 ? -0.460 -3.293 13.240 1.00 88.56 209 LEU A O 1
ATOM 1625 N N . ASN A 1 210 ? 0.210 -2.041 14.970 1.00 88.94 210 ASN A N 1
ATOM 1626 C CA . ASN A 1 210 ? -1.069 -1.344 15.127 1.00 88.94 210 ASN A CA 1
ATOM 1627 C C . ASN A 1 210 ? -1.529 -0.624 13.844 1.00 88.94 210 ASN A C 1
ATOM 1629 O O . ASN A 1 210 ? -2.701 -0.773 13.485 1.00 88.94 210 ASN A O 1
ATOM 1633 N N . PRO A 1 211 ? -0.658 0.106 13.116 1.00 83.00 211 PRO A N 1
ATOM 1634 C CA . PRO A 1 211 ? -1.008 0.647 11.806 1.00 83.00 211 PRO A CA 1
ATOM 1635 C C . PRO A 1 211 ? -1.394 -0.429 10.786 1.00 83.00 211 PRO A C 1
ATOM 1637 O O . PRO A 1 211 ? -2.367 -0.249 10.062 1.00 83.00 211 PRO A O 1
ATOM 1640 N N . LEU A 1 212 ? -0.692 -1.569 10.752 1.00 82.06 212 LEU A N 1
ATOM 1641 C CA . LEU A 1 212 ? -1.001 -2.664 9.821 1.00 82.06 212 LEU A CA 1
ATOM 1642 C C . LEU A 1 212 ? -2.328 -3.362 10.151 1.00 82.06 212 LEU A C 1
ATOM 1644 O O . LEU A 1 212 ? -3.081 -3.693 9.240 1.00 82.06 212 LEU A O 1
ATOM 1648 N N . LEU A 1 213 ? -2.643 -3.549 11.437 1.00 84.94 213 LEU A N 1
ATOM 1649 C CA . LEU A 1 213 ? -3.927 -4.104 11.877 1.00 84.94 213 LEU A CA 1
ATOM 1650 C C . LEU A 1 213 ? -5.106 -3.221 11.453 1.00 84.94 213 LEU A C 1
ATOM 1652 O O . LEU A 1 213 ? -6.180 -3.747 11.172 1.00 84.94 213 LEU A O 1
ATOM 1656 N N . LYS A 1 214 ? -4.915 -1.895 11.427 1.00 82.25 214 LYS A N 1
ATOM 1657 C CA . LYS A 1 214 ? -5.910 -0.948 10.903 1.00 82.25 214 LYS A CA 1
ATOM 1658 C C . LYS A 1 214 ? -5.975 -1.006 9.380 1.00 82.25 214 LYS A C 1
ATOM 1660 O O . LYS A 1 214 ? -7.052 -1.198 8.840 1.00 82.25 214 LYS A O 1
ATOM 1665 N N . ARG A 1 215 ? -4.820 -0.925 8.705 1.00 76.69 215 ARG A N 1
ATOM 1666 C CA . ARG A 1 215 ? -4.730 -0.936 7.236 1.00 76.69 215 ARG A CA 1
ATOM 1667 C C . ARG A 1 215 ? -5.468 -2.121 6.617 1.00 76.69 215 ARG A C 1
ATOM 1669 O O . ARG A 1 215 ? -6.200 -1.910 5.662 1.00 76.69 215 ARG A O 1
ATOM 1676 N N . TYR A 1 216 ? -5.274 -3.326 7.155 1.00 80.25 216 TYR A N 1
ATOM 1677 C CA . TYR A 1 216 ? -5.876 -4.569 6.646 1.00 80.25 216 TYR A CA 1
ATOM 1678 C C . TYR A 1 216 ? -7.141 -5.001 7.403 1.00 80.25 216 TYR A C 1
ATOM 1680 O O . TYR A 1 216 ? -7.422 -6.200 7.492 1.00 80.25 216 TYR A O 1
ATOM 1688 N N . ASN A 1 217 ? -7.840 -4.040 8.020 1.00 78.12 217 ASN A N 1
ATOM 1689 C CA . ASN A 1 217 ? -9.126 -4.219 8.693 1.00 78.12 217 ASN A CA 1
ATOM 1690 C C . ASN A 1 217 ? -9.217 -5.500 9.554 1.00 78.12 217 ASN A C 1
ATOM 1692 O O . ASN A 1 217 ? -10.144 -6.295 9.432 1.00 78.12 217 ASN A O 1
ATOM 1696 N N . VAL A 1 218 ? -8.225 -5.746 10.418 1.00 82.00 218 VAL A N 1
ATOM 1697 C CA . VAL A 1 218 ? -8.200 -6.943 11.277 1.00 82.00 218 VAL A CA 1
ATOM 1698 C C . VAL A 1 218 ? -9.164 -6.736 12.441 1.00 82.00 218 VAL A C 1
ATOM 1700 O O . VAL A 1 218 ? -8.776 -6.181 13.477 1.00 82.00 218 VAL A O 1
ATOM 1703 N N . GLN A 1 219 ? -10.420 -7.157 12.285 1.00 78.25 219 GLN A N 1
ATOM 1704 C CA . GLN A 1 219 ? -11.463 -6.943 13.297 1.00 78.25 219 GLN A CA 1
ATOM 1705 C C . GLN A 1 219 ? -11.512 -8.052 14.352 1.00 78.25 219 GLN A C 1
ATOM 1707 O O . GLN A 1 219 ? -11.876 -7.790 15.499 1.00 78.25 219 GLN A O 1
ATOM 1712 N N . ASN A 1 220 ? -11.087 -9.273 14.010 1.00 84.94 220 ASN A N 1
ATOM 1713 C CA . ASN A 1 220 ? -11.112 -10.401 14.939 1.00 84.94 220 ASN A CA 1
ATOM 1714 C C . ASN A 1 220 ? -10.217 -10.138 16.177 1.00 84.94 220 ASN A C 1
ATOM 1716 O O . ASN A 1 220 ? -8.987 -10.076 16.046 1.00 84.94 220 ASN A O 1
ATOM 1720 N N . PRO A 1 221 ? -10.787 -10.043 17.397 1.00 87.69 221 PRO A N 1
ATOM 1721 C CA . PRO A 1 221 ? -10.028 -9.724 18.605 1.00 87.69 221 PRO A CA 1
ATOM 1722 C C . PRO A 1 221 ? -8.985 -10.794 18.940 1.00 87.69 221 PRO A C 1
ATOM 1724 O O . PRO A 1 221 ? -7.893 -10.463 19.404 1.00 87.69 221 PRO A O 1
ATOM 1727 N N . THR A 1 222 ? -9.271 -12.065 18.650 1.00 89.88 222 THR A N 1
ATOM 1728 C CA . THR A 1 222 ? -8.331 -13.171 18.852 1.00 89.88 222 THR A CA 1
ATOM 1729 C C . THR A 1 222 ? -7.141 -13.051 17.909 1.00 89.88 222 THR A C 1
ATOM 1731 O O . THR A 1 222 ? -6.003 -13.220 18.340 1.00 89.88 222 THR A O 1
ATOM 1734 N N . ALA A 1 223 ? -7.374 -12.704 16.640 1.00 88.69 223 ALA A N 1
ATOM 1735 C CA . ALA A 1 223 ? -6.294 -12.512 15.677 1.00 88.69 223 ALA A CA 1
ATOM 1736 C C . ALA A 1 223 ? -5.399 -11.329 16.072 1.00 88.69 223 ALA A C 1
ATOM 1738 O O . ALA A 1 223 ? -4.176 -11.463 16.093 1.00 88.69 223 ALA A O 1
ATOM 1739 N N . ARG A 1 224 ? -5.997 -10.198 16.474 1.00 90.88 224 ARG A N 1
ATOM 1740 C CA . ARG A 1 224 ? -5.260 -9.027 16.982 1.00 90.88 224 ARG A CA 1
ATOM 1741 C C . ARG A 1 224 ? -4.421 -9.380 18.208 1.00 90.88 224 ARG A C 1
ATOM 1743 O O . ARG A 1 224 ? -3.249 -9.022 18.265 1.00 90.88 224 ARG A O 1
ATOM 1750 N N . ALA A 1 225 ? -5.002 -10.099 19.170 1.00 93.94 225 ALA A N 1
ATOM 1751 C CA . ALA A 1 225 ? -4.299 -10.526 20.375 1.00 93.94 225 ALA A CA 1
ATOM 1752 C C . ALA A 1 225 ? -3.114 -11.440 20.039 1.00 93.94 225 ALA A C 1
ATOM 1754 O O . ALA A 1 225 ? -2.008 -11.213 20.521 1.00 93.94 225 ALA A O 1
ATOM 1755 N N . LEU A 1 226 ? -3.320 -12.424 19.163 1.00 93.88 226 LEU A N 1
ATOM 1756 C CA . LEU A 1 226 ? -2.270 -13.340 18.728 1.00 93.88 226 LEU A CA 1
ATOM 1757 C C . LEU A 1 226 ? -1.138 -12.615 17.996 1.00 93.88 226 LEU A C 1
ATOM 1759 O O . LEU A 1 226 ? 0.019 -12.848 18.327 1.00 93.88 226 LEU A O 1
ATOM 1763 N N . TYR A 1 227 ? -1.438 -11.715 17.055 1.00 94.25 227 TYR A N 1
ATOM 1764 C CA . TYR A 1 227 ? -0.404 -10.920 16.386 1.00 94.25 227 TYR A CA 1
ATOM 1765 C C . TYR A 1 227 ? 0.391 -10.070 17.384 1.00 94.25 227 TYR A C 1
ATOM 1767 O O . TYR A 1 227 ? 1.616 -10.060 17.321 1.00 94.25 227 TYR A O 1
ATOM 1775 N N . THR A 1 228 ? -0.274 -9.427 18.347 1.00 94.06 228 THR A N 1
ATOM 1776 C CA . THR A 1 228 ? 0.390 -8.622 19.384 1.00 94.06 228 THR A CA 1
ATOM 1777 C C . THR A 1 228 ? 1.293 -9.466 20.278 1.00 94.06 228 THR A C 1
ATOM 1779 O O . THR A 1 228 ? 2.453 -9.114 20.484 1.00 94.06 228 THR A O 1
ATOM 1782 N N . VAL A 1 229 ? 0.795 -10.601 20.779 1.00 94.06 229 VAL A N 1
ATOM 1783 C CA . VAL A 1 229 ? 1.571 -11.519 21.628 1.00 94.06 229 VAL A CA 1
ATOM 1784 C C . VAL A 1 229 ? 2.767 -12.072 20.861 1.00 94.06 229 VAL A C 1
ATOM 1786 O O . VAL A 1 229 ? 3.890 -12.055 21.360 1.00 94.06 229 VAL A O 1
ATOM 1789 N N . LEU A 1 230 ? 2.553 -12.518 19.624 1.00 92.56 230 LEU A N 1
ATOM 1790 C CA . LEU A 1 230 ? 3.623 -13.050 18.794 1.00 92.56 230 LEU A CA 1
ATOM 1791 C C . LEU A 1 230 ? 4.659 -11.974 18.459 1.00 92.56 230 LEU A C 1
ATOM 1793 O O . LEU A 1 230 ? 5.844 -12.279 18.509 1.00 92.56 230 LEU A O 1
ATOM 1797 N N . THR A 1 231 ? 4.271 -10.727 18.175 1.00 92.06 231 THR A N 1
ATOM 1798 C CA . THR A 1 231 ? 5.235 -9.631 17.970 1.00 92.06 231 THR A CA 1
ATOM 1799 C C . THR A 1 231 ? 5.992 -9.295 19.253 1.00 92.06 231 THR A C 1
ATOM 1801 O O . THR A 1 231 ? 7.184 -9.028 19.183 1.00 92.06 231 THR A O 1
ATOM 1804 N N . PHE A 1 232 ? 5.366 -9.376 20.428 1.00 92.00 232 PHE A N 1
ATOM 1805 C CA . PHE A 1 232 ? 6.062 -9.117 21.690 1.00 92.00 232 PHE A CA 1
ATOM 1806 C C . PHE A 1 232 ? 7.223 -10.093 21.950 1.00 92.00 232 PHE A C 1
ATOM 1808 O O . PHE A 1 232 ? 8.265 -9.687 22.460 1.00 92.00 232 PHE A O 1
ATOM 1815 N N . PHE A 1 233 ? 7.074 -11.368 21.579 1.00 88.56 233 PHE A N 1
ATOM 1816 C CA . PHE A 1 233 ? 8.129 -12.377 21.756 1.00 88.56 233 PHE A CA 1
ATOM 1817 C C . PHE A 1 233 ? 9.023 -12.543 20.524 1.00 88.56 233 PHE A C 1
ATOM 1819 O O . PHE A 1 233 ? 10.237 -12.700 20.641 1.00 88.56 233 PHE A O 1
ATOM 1826 N N . GLY A 1 234 ? 8.430 -12.516 19.336 1.00 81.00 234 GLY A N 1
ATOM 1827 C CA . GLY A 1 234 ? 9.094 -12.787 18.068 1.00 81.00 234 GLY A CA 1
ATOM 1828 C C . GLY A 1 234 ? 9.649 -11.558 17.362 1.00 81.00 234 GLY A C 1
ATOM 1829 O O . GLY A 1 234 ? 10.554 -11.721 16.551 1.00 81.00 234 GLY A O 1
ATOM 1830 N N . GLY A 1 235 ? 9.123 -10.366 17.646 1.00 86.38 235 GLY A N 1
ATOM 1831 C CA . GLY A 1 235 ? 9.530 -9.111 17.020 1.00 86.38 235 GLY A CA 1
ATOM 1832 C C . GLY A 1 235 ? 9.172 -9.020 15.536 1.00 86.38 235 GLY A C 1
ATOM 1833 O O . GLY A 1 235 ? 8.096 -9.453 15.089 1.00 86.38 235 GLY A O 1
ATOM 1834 N N . PHE A 1 236 ? 10.118 -8.481 14.765 1.00 84.25 236 PHE A N 1
ATOM 1835 C CA . PHE A 1 236 ? 9.928 -8.094 13.372 1.00 84.25 236 PHE A CA 1
ATOM 1836 C C . PHE A 1 236 ? 9.383 -9.163 12.408 1.00 84.25 236 PHE A C 1
ATOM 1838 O O . PHE A 1 236 ? 8.598 -8.798 11.525 1.00 84.25 236 PHE A O 1
ATOM 1845 N N . PRO A 1 237 ? 9.699 -10.470 12.527 1.00 88.62 237 PRO A N 1
ATOM 1846 C CA . PRO A 1 237 ? 9.200 -11.493 11.607 1.00 88.62 237 PRO A CA 1
ATOM 1847 C C . PRO A 1 237 ? 7.670 -11.608 11.595 1.00 88.62 237 PRO A C 1
ATOM 1849 O O . PRO A 1 237 ? 7.090 -12.032 10.597 1.00 88.62 237 PRO A O 1
ATOM 1852 N N . ILE A 1 238 ? 7.000 -11.230 12.689 1.00 91.31 238 ILE A N 1
ATOM 1853 C CA . ILE A 1 238 ? 5.550 -11.392 12.837 1.00 91.31 238 ILE A CA 1
ATOM 1854 C C . ILE A 1 238 ? 4.778 -10.311 12.086 1.00 91.31 238 ILE A C 1
ATOM 1856 O O . ILE A 1 238 ? 3.924 -10.626 11.253 1.00 91.31 238 ILE A O 1
ATOM 1860 N N . TRP A 1 239 ? 5.070 -9.033 12.342 1.00 88.06 239 TRP A N 1
ATOM 1861 C CA . TRP A 1 239 ? 4.338 -7.953 11.676 1.00 88.06 239 TRP A CA 1
ATOM 1862 C C . TRP A 1 239 ? 4.733 -7.832 10.197 1.00 88.06 239 TRP A C 1
ATOM 1864 O O . TRP A 1 239 ? 3.897 -7.466 9.371 1.00 88.06 239 TRP A O 1
ATOM 1874 N N . THR A 1 240 ? 5.958 -8.221 9.821 1.00 87.00 240 THR A N 1
ATOM 1875 C CA . THR A 1 240 ? 6.368 -8.316 8.406 1.00 87.00 240 THR A CA 1
ATOM 1876 C C . THR A 1 240 ? 5.605 -9.407 7.656 1.00 87.00 240 THR A C 1
ATOM 1878 O O . THR A 1 240 ? 5.208 -9.193 6.511 1.00 87.00 240 THR A O 1
ATOM 1881 N N . ALA A 1 241 ? 5.315 -10.542 8.300 1.00 89.81 241 ALA A N 1
ATOM 1882 C CA . ALA A 1 241 ? 4.471 -11.582 7.718 1.00 89.81 241 ALA A CA 1
ATOM 1883 C C . ALA A 1 241 ? 3.018 -11.113 7.522 1.00 89.81 241 ALA A C 1
ATOM 1885 O O . ALA A 1 241 ? 2.425 -11.399 6.480 1.00 89.81 241 ALA A O 1
ATOM 1886 N N . LEU A 1 242 ? 2.458 -10.353 8.475 1.00 90.00 242 LEU A N 1
ATOM 1887 C CA . LEU A 1 242 ? 1.149 -9.705 8.304 1.00 90.00 242 LEU A CA 1
ATOM 1888 C C . LEU A 1 242 ? 1.170 -8.730 7.119 1.00 90.00 242 LEU A C 1
ATOM 1890 O O . LEU A 1 242 ? 0.283 -8.790 6.270 1.00 90.00 242 LEU A O 1
ATOM 1894 N N . LYS A 1 243 ? 2.203 -7.882 7.028 1.00 88.19 243 LYS A N 1
ATOM 1895 C CA . LYS A 1 243 ? 2.383 -6.937 5.918 1.00 88.19 243 LYS A CA 1
ATOM 1896 C C . LYS A 1 243 ? 2.406 -7.645 4.564 1.00 88.19 243 LYS A C 1
ATOM 1898 O O . LYS A 1 243 ? 1.592 -7.316 3.710 1.00 88.19 243 LYS A O 1
ATOM 1903 N N . ALA A 1 244 ? 3.274 -8.642 4.399 1.00 86.62 244 ALA A N 1
ATOM 1904 C CA . ALA A 1 244 ? 3.412 -9.382 3.145 1.00 86.62 244 ALA A CA 1
ATOM 1905 C C . ALA A 1 244 ? 2.113 -10.103 2.746 1.00 86.62 244 ALA A C 1
ATOM 1907 O O . ALA A 1 244 ? 1.773 -10.216 1.568 1.00 86.62 244 ALA A O 1
ATOM 1908 N N . ARG A 1 245 ? 1.360 -10.595 3.736 1.00 86.75 245 ARG A N 1
ATOM 1909 C CA . ARG A 1 245 ? 0.051 -11.205 3.506 1.00 86.75 245 ARG A CA 1
ATOM 1910 C C . ARG A 1 245 ? -0.977 -10.182 3.027 1.00 86.75 245 ARG A C 1
ATOM 1912 O O . ARG A 1 245 ? -1.698 -10.477 2.076 1.00 86.75 245 ARG A O 1
ATOM 1919 N N . GLY A 1 246 ? -1.053 -9.030 3.687 1.00 83.19 246 GLY A N 1
ATOM 1920 C CA . GLY A 1 246 ? -1.963 -7.954 3.314 1.00 83.19 246 GLY A CA 1
ATOM 1921 C C . GLY A 1 246 ? -1.691 -7.439 1.903 1.00 83.19 246 GLY A C 1
ATOM 1922 O O . GLY A 1 246 ? -2.603 -7.446 1.085 1.00 83.19 246 GLY A O 1
ATOM 1923 N N . GLU A 1 247 ? -0.428 -7.174 1.561 1.00 81.06 247 GLU A N 1
ATOM 1924 C CA . GLU A 1 247 ? -0.010 -6.783 0.203 1.00 81.06 247 GLU A CA 1
ATOM 1925 C C . GLU A 1 247 ? -0.431 -7.821 -0.853 1.00 81.06 247 GLU A C 1
ATOM 1927 O O . GLU A 1 247 ? -0.918 -7.478 -1.930 1.00 81.06 247 GLU A O 1
ATOM 1932 N N . LYS A 1 248 ? -0.315 -9.120 -0.541 1.00 81.81 248 LYS A N 1
ATOM 1933 C CA . LYS A 1 248 ? -0.745 -10.197 -1.447 1.00 81.81 248 LYS A CA 1
ATOM 1934 C C . LYS A 1 248 ? -2.263 -10.251 -1.640 1.00 81.81 248 LYS A C 1
ATOM 1936 O O . LYS A 1 248 ? -2.730 -10.671 -2.699 1.00 81.81 248 LYS A O 1
ATOM 1941 N N . LEU A 1 249 ? -3.042 -9.908 -0.619 1.00 77.44 249 LEU A N 1
ATOM 1942 C CA . LEU A 1 249 ? -4.500 -9.856 -0.720 1.00 77.44 249 LEU A CA 1
ATOM 1943 C C . LEU A 1 249 ? -4.960 -8.591 -1.451 1.00 77.44 249 LEU A C 1
ATOM 1945 O O . LEU A 1 249 ? -5.835 -8.701 -2.306 1.00 77.44 249 LEU A O 1
ATOM 1949 N N . GLU A 1 250 ? -4.318 -7.447 -1.195 1.00 71.69 250 GLU A N 1
ATOM 1950 C CA . GLU A 1 250 ? -4.548 -6.185 -1.917 1.00 71.69 250 GLU A CA 1
ATOM 1951 C C . GLU A 1 250 ? -4.323 -6.411 -3.417 1.00 71.69 250 GLU A C 1
ATOM 1953 O O . GLU A 1 250 ? -5.162 -6.066 -4.246 1.00 71.69 250 GLU A O 1
ATOM 1958 N N . HIS A 1 251 ? -3.236 -7.105 -3.762 1.00 68.62 251 HIS A N 1
ATOM 1959 C CA . HIS A 1 251 ? -2.928 -7.500 -5.132 1.00 68.62 251 HIS A CA 1
ATOM 1960 C C . HIS A 1 251 ? -4.065 -8.287 -5.792 1.00 68.62 251 HIS A C 1
ATOM 1962 O O . HIS A 1 251 ? -4.514 -7.940 -6.880 1.00 68.62 251 HIS A O 1
ATOM 1968 N N . LYS A 1 252 ? -4.571 -9.330 -5.124 1.00 66.75 252 LYS A N 1
ATOM 1969 C CA . LYS A 1 252 ? -5.670 -10.143 -5.664 1.00 66.75 252 LYS A CA 1
ATOM 1970 C C . LYS A 1 252 ? -6.952 -9.341 -5.863 1.00 66.75 252 LYS A C 1
ATOM 1972 O O . LYS A 1 252 ? -7.694 -9.629 -6.798 1.00 66.75 252 LYS A O 1
ATOM 1977 N N . LEU A 1 253 ? -7.226 -8.380 -4.982 1.00 63.09 253 LEU A N 1
ATOM 1978 C CA . LEU A 1 253 ? -8.392 -7.510 -5.103 1.00 63.09 253 LEU A CA 1
ATOM 1979 C C . LEU A 1 253 ? -8.263 -6.598 -6.333 1.00 63.09 253 LEU A C 1
ATOM 1981 O O . LEU A 1 253 ? -9.197 -6.484 -7.127 1.00 63.09 253 LEU A O 1
ATOM 1985 N N . ASN A 1 254 ? -7.074 -6.024 -6.526 1.00 61.62 254 ASN A N 1
ATOM 1986 C CA . ASN A 1 254 ? -6.780 -5.074 -7.597 1.00 61.62 254 ASN A CA 1
ATOM 1987 C C . ASN A 1 254 ? -6.719 -5.713 -8.997 1.00 61.62 254 ASN A C 1
ATOM 1989 O O . ASN A 1 254 ? -6.905 -5.020 -9.997 1.00 61.62 254 ASN A O 1
ATOM 1993 N N . GLU A 1 255 ? -6.541 -7.032 -9.083 1.00 62.56 255 GLU A N 1
ATOM 1994 C CA . GLU A 1 255 ? -6.551 -7.810 -10.332 1.00 62.56 255 GLU A CA 1
ATOM 1995 C C . GLU A 1 255 ? -7.936 -8.367 -10.721 1.00 62.56 255 GLU A C 1
ATOM 1997 O O . GLU A 1 255 ? -8.071 -9.049 -11.739 1.00 62.56 255 GLU A O 1
ATOM 2002 N N . GLY A 1 256 ? -8.978 -8.107 -9.925 1.00 61.66 256 GLY A N 1
ATOM 2003 C CA . GLY A 1 256 ? -10.314 -8.654 -10.159 1.00 61.66 256 GLY A CA 1
ATOM 2004 C C . GLY A 1 256 ? -11.055 -8.032 -11.358 1.00 61.66 256 GLY A C 1
ATOM 2005 O O . GLY A 1 256 ? -10.825 -6.877 -11.713 1.00 61.66 256 GLY A O 1
ATOM 2006 N N . PRO A 1 257 ? -12.059 -8.723 -11.933 1.00 63.22 257 PRO A N 1
ATOM 2007 C CA . PRO A 1 257 ? -12.845 -8.249 -13.083 1.00 63.22 257 PRO A CA 1
ATOM 2008 C C . PRO A 1 257 ? -13.743 -7.036 -12.789 1.00 63.22 257 PRO A C 1
ATOM 2010 O O . PRO A 1 257 ? -14.550 -6.644 -13.623 1.00 63.22 257 PRO A O 1
ATOM 2013 N N . LYS A 1 258 ? -13.652 -6.446 -11.597 1.00 55.59 258 LYS A N 1
ATOM 2014 C CA . LYS A 1 258 ? -14.370 -5.225 -11.216 1.00 55.59 258 LYS A CA 1
ATOM 2015 C C . LYS A 1 258 ? -13.475 -3.981 -11.247 1.00 55.59 258 LYS A C 1
ATOM 2017 O O . LYS A 1 258 ? -13.979 -2.892 -11.008 1.00 55.59 258 LYS A O 1
ATOM 2022 N N . THR A 1 259 ? -12.178 -4.119 -11.537 1.00 60.25 259 THR A N 1
ATOM 2023 C CA . THR A 1 259 ? -11.218 -3.009 -11.447 1.00 60.25 259 THR A CA 1
ATOM 2024 C C . THR A 1 259 ? -10.853 -2.440 -12.818 1.00 60.25 259 THR A C 1
ATOM 2026 O O . THR A 1 259 ? -10.873 -3.127 -13.845 1.00 60.25 259 THR A O 1
ATOM 2029 N N . VAL A 1 260 ? -10.472 -1.159 -12.838 1.00 61.06 260 VAL A N 1
ATOM 2030 C CA . VAL A 1 260 ? -9.955 -0.489 -14.044 1.00 61.06 260 VAL A CA 1
ATOM 2031 C C . VAL A 1 260 ? -8.659 -1.152 -14.526 1.00 61.06 260 VAL A C 1
ATOM 2033 O O . VAL A 1 260 ? -8.434 -1.243 -15.730 1.00 61.06 260 VAL A O 1
ATOM 2036 N N . PHE A 1 261 ? -7.840 -1.686 -13.615 1.00 61.16 261 PHE A N 1
ATOM 2037 C CA . PHE A 1 261 ? -6.607 -2.403 -13.954 1.00 61.16 261 PHE A CA 1
ATOM 2038 C C . PHE A 1 261 ? -6.850 -3.677 -14.772 1.00 61.16 261 PHE A C 1
ATOM 2040 O O . PHE A 1 261 ? -5.996 -4.033 -15.586 1.00 61.16 261 PHE A O 1
ATOM 2047 N N . PHE A 1 262 ? -8.014 -4.318 -14.614 1.00 66.19 262 PHE A N 1
ATOM 2048 C CA . PHE A 1 262 ? -8.454 -5.429 -15.456 1.00 66.19 262 PHE A CA 1
ATOM 2049 C C . PHE A 1 262 ? -9.048 -4.942 -16.789 1.00 66.19 262 PHE A C 1
ATOM 2051 O O . PHE A 1 262 ? -8.622 -5.377 -17.860 1.00 66.19 262 PHE A O 1
ATOM 2058 N N . TRP A 1 263 ? -10.005 -4.007 -16.754 1.00 70.38 263 TRP A N 1
ATOM 2059 C CA . TRP A 1 263 ? -10.733 -3.592 -17.963 1.00 70.38 263 TRP A CA 1
ATOM 2060 C C . TRP A 1 263 ? -9.925 -2.708 -18.916 1.00 70.38 263 TRP A C 1
ATOM 2062 O O . TRP A 1 263 ? -10.105 -2.805 -20.129 1.00 70.38 263 TRP A O 1
ATOM 2072 N N . ALA A 1 264 ? -9.015 -1.865 -18.426 1.00 71.56 264 ALA A N 1
ATOM 2073 C CA . ALA A 1 264 ? -8.243 -0.971 -19.288 1.00 71.56 264 ALA A CA 1
ATOM 2074 C C . ALA A 1 264 ? -7.351 -1.741 -20.289 1.00 71.56 264 ALA A C 1
ATOM 2076 O O . ALA A 1 264 ? -7.401 -1.420 -21.480 1.00 71.56 264 ALA A O 1
ATOM 2077 N N . PRO A 1 265 ? -6.591 -2.785 -19.895 1.00 68.44 265 PRO A N 1
ATOM 2078 C CA . PRO A 1 265 ? -5.932 -3.669 -20.855 1.00 68.44 265 PRO A CA 1
ATOM 2079 C C . PRO A 1 265 ? -6.911 -4.375 -21.804 1.00 68.44 265 PRO A C 1
ATOM 2081 O O . PRO A 1 265 ? -6.634 -4.434 -23.000 1.00 68.44 265 PRO A O 1
ATOM 2084 N N . VAL A 1 266 ? -8.065 -4.848 -21.311 1.00 74.94 266 VAL A N 1
ATOM 2085 C CA . VAL A 1 266 ? -9.105 -5.498 -22.137 1.00 74.94 266 VAL A CA 1
ATOM 2086 C C . VAL A 1 266 ? -9.601 -4.567 -23.247 1.00 74.94 266 VAL A C 1
ATOM 2088 O O . VAL A 1 266 ? -9.634 -4.967 -24.408 1.00 74.94 266 VAL A O 1
ATOM 2091 N N . PHE A 1 267 ? -9.901 -3.303 -22.943 1.00 78.12 267 PHE A N 1
ATOM 2092 C CA . PHE A 1 267 ? -10.293 -2.328 -23.964 1.00 78.12 267 PHE A CA 1
ATOM 2093 C C . PHE A 1 267 ? -9.151 -1.996 -24.932 1.00 78.12 267 PHE A C 1
ATOM 2095 O O . PHE A 1 267 ? -9.386 -1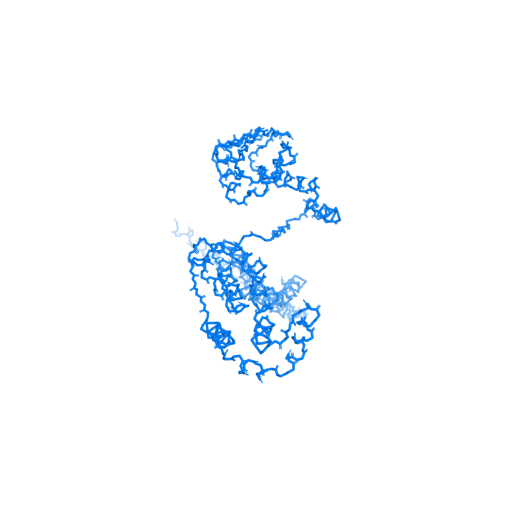.837 -26.133 1.00 78.12 267 PHE A O 1
ATOM 2102 N N . LYS A 1 268 ? -7.899 -1.946 -24.456 1.00 77.50 268 LYS A N 1
ATOM 2103 C CA . LYS A 1 268 ? -6.738 -1.696 -25.324 1.00 77.50 268 LYS A CA 1
ATOM 2104 C C . LYS A 1 268 ? -6.486 -2.822 -26.332 1.00 77.50 268 LYS A C 1
ATOM 2106 O O . LYS A 1 268 ? -5.935 -2.539 -27.395 1.00 77.50 268 LYS A O 1
ATOM 2111 N N . TRP A 1 269 ? -6.940 -4.054 -26.087 1.00 81.12 269 TRP A N 1
ATOM 2112 C CA . TRP A 1 269 ? -6.897 -5.116 -27.104 1.00 81.12 269 TRP A CA 1
ATOM 2113 C C . TRP A 1 269 ? -7.678 -4.762 -28.378 1.00 81.12 269 TRP A C 1
ATOM 2115 O O . TRP A 1 269 ? -7.331 -5.250 -29.453 1.00 81.12 269 TRP A O 1
ATOM 2125 N N . GLY A 1 270 ? -8.646 -3.839 -28.313 1.00 82.38 270 GLY A N 1
ATOM 2126 C CA . GLY A 1 270 ? -9.292 -3.282 -29.505 1.00 82.38 270 GLY A CA 1
ATOM 2127 C C . GLY A 1 270 ? -8.304 -2.622 -30.478 1.00 82.38 270 GLY A C 1
ATOM 2128 O O . GLY A 1 270 ? -8.458 -2.759 -31.691 1.00 82.38 270 GLY A O 1
ATOM 2129 N N . LEU A 1 271 ? -7.237 -1.988 -29.970 1.00 78.12 271 LEU A N 1
ATOM 2130 C CA . LEU A 1 271 ? -6.171 -1.416 -30.804 1.00 78.12 271 LEU A CA 1
ATOM 2131 C C . LEU A 1 271 ? -5.377 -2.501 -31.532 1.00 78.12 271 LEU A C 1
ATOM 2133 O O . LEU A 1 271 ? -5.014 -2.319 -32.691 1.00 78.12 271 LEU A O 1
ATOM 2137 N N . VAL A 1 272 ? -5.145 -3.644 -30.882 1.00 82.62 272 VAL A N 1
ATOM 2138 C CA . VAL A 1 272 ? -4.459 -4.784 -31.504 1.00 82.62 272 VAL A CA 1
ATOM 2139 C C . VAL A 1 272 ? -5.316 -5.370 -32.620 1.00 82.62 272 VAL A C 1
ATOM 2141 O O . VAL A 1 272 ? -4.816 -5.586 -33.718 1.00 82.62 272 VAL A O 1
ATOM 2144 N N . VAL A 1 273 ? -6.617 -5.567 -32.383 1.00 83.75 273 VAL A N 1
ATOM 2145 C CA . VAL A 1 273 ? -7.546 -6.061 -33.414 1.00 83.75 273 VAL A CA 1
ATOM 2146 C C . VAL A 1 273 ? -7.615 -5.097 -34.602 1.00 83.75 273 VAL A C 1
ATOM 2148 O O . VAL A 1 273 ? -7.562 -5.531 -35.754 1.00 83.75 273 VAL A O 1
ATOM 2151 N N . ALA A 1 274 ? -7.679 -3.789 -34.342 1.00 79.44 274 ALA A N 1
ATOM 2152 C CA . ALA A 1 274 ? -7.639 -2.776 -35.391 1.00 79.44 274 ALA A CA 1
ATOM 2153 C C . ALA A 1 274 ? -6.316 -2.816 -36.177 1.00 79.44 274 ALA A C 1
ATOM 2155 O O . ALA A 1 274 ? -6.346 -2.800 -37.407 1.00 79.44 274 ALA A O 1
ATOM 2156 N N . GLY A 1 275 ? -5.177 -2.940 -35.488 1.00 80.56 275 GLY A N 1
ATOM 2157 C CA . GLY A 1 275 ? -3.856 -3.067 -36.106 1.00 80.56 275 GLY A CA 1
ATOM 2158 C C . GLY A 1 275 ? -3.725 -4.320 -36.973 1.00 80.56 275 GLY A C 1
ATOM 2159 O O . GLY A 1 275 ? -3.264 -4.235 -38.107 1.00 80.56 275 GLY A O 1
ATOM 2160 N N . LEU A 1 276 ? -4.213 -5.469 -36.494 1.00 83.88 276 LEU A N 1
ATOM 2161 C CA . LEU A 1 276 ? -4.247 -6.716 -37.265 1.00 83.88 276 LEU A CA 1
ATOM 2162 C C . LEU A 1 276 ? -5.112 -6.587 -38.522 1.00 83.88 276 LEU A C 1
ATOM 2164 O O . LEU A 1 276 ? -4.712 -7.040 -39.592 1.00 83.88 276 LEU A O 1
ATOM 2168 N N . LYS A 1 277 ? -6.274 -5.932 -38.426 1.00 84.19 277 LYS A N 1
ATOM 2169 C CA . LYS A 1 277 ? -7.111 -5.649 -39.598 1.00 84.19 277 LYS A CA 1
ATOM 2170 C C . LYS A 1 277 ? -6.389 -4.733 -40.590 1.00 84.19 277 LYS A C 1
ATOM 2172 O O . LYS A 1 277 ? -6.474 -4.964 -41.798 1.00 84.19 277 LYS A O 1
ATOM 2177 N N . ASP A 1 278 ? -5.656 -3.732 -40.107 1.00 82.19 278 ASP A N 1
ATOM 2178 C CA . ASP A 1 278 ? -4.912 -2.791 -40.952 1.00 82.19 278 ASP A CA 1
ATOM 2179 C C . ASP A 1 278 ? -3.737 -3.460 -41.695 1.00 82.19 278 ASP A C 1
ATOM 2181 O O . ASP A 1 278 ? -3.345 -2.996 -42.764 1.00 82.19 278 ASP A O 1
ATOM 2185 N N . LEU A 1 279 ? -3.257 -4.635 -41.256 1.00 84.94 279 LEU A N 1
ATOM 2186 C CA . LEU A 1 279 ? -2.293 -5.437 -42.030 1.00 84.94 279 LEU A CA 1
ATOM 2187 C C . LEU A 1 279 ? -2.843 -5.900 -43.389 1.00 84.94 279 LEU A C 1
ATOM 2189 O O . LEU A 1 279 ? -2.069 -6.172 -44.302 1.00 84.94 279 LEU A O 1
ATOM 2193 N N . SER A 1 280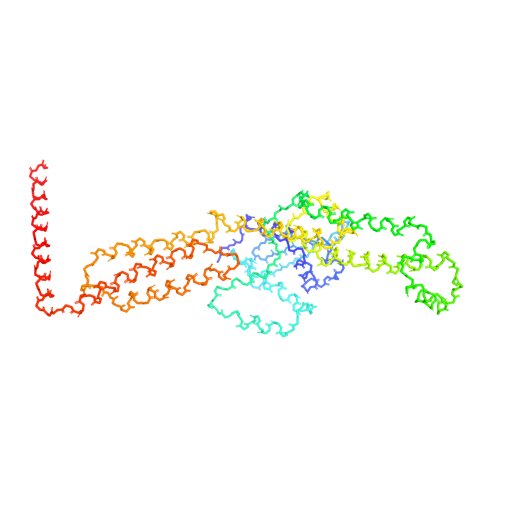 ? -4.162 -5.953 -43.575 1.00 84.25 280 SER A N 1
ATOM 2194 C CA . SER A 1 280 ? -4.757 -6.238 -44.891 1.00 84.25 280 SER A CA 1
ATOM 2195 C C . SER A 1 280 ? -4.808 -5.011 -45.808 1.00 84.25 280 SER A C 1
ATOM 2197 O O . SER A 1 280 ? -5.049 -5.133 -47.010 1.00 84.25 280 SER A O 1
ATOM 2199 N N . ARG A 1 281 ? -4.559 -3.811 -45.268 1.00 84.81 281 ARG A N 1
ATOM 2200 C CA . ARG A 1 281 ? -4.616 -2.563 -46.025 1.00 84.81 281 ARG A CA 1
ATOM 2201 C C . ARG A 1 281 ? -3.494 -2.518 -47.064 1.00 84.81 281 ARG A C 1
ATOM 2203 O O . ARG A 1 281 ? -2.381 -2.960 -46.770 1.00 84.81 281 ARG A O 1
ATOM 2210 N N . PRO A 1 282 ? -3.743 -1.988 -48.272 1.00 87.56 282 PRO A N 1
ATOM 2211 C CA . PRO A 1 282 ? -2.705 -1.894 -49.288 1.00 87.56 282 PRO A CA 1
ATOM 2212 C C . PRO A 1 282 ? -1.528 -1.011 -48.863 1.00 87.56 282 PRO A C 1
ATOM 2214 O O . PRO A 1 282 ? -1.734 0.024 -48.231 1.00 87.56 282 PRO A O 1
ATOM 2217 N N . ALA A 1 283 ? -0.309 -1.413 -49.238 1.00 87.94 283 ALA A N 1
ATOM 2218 C CA . ALA A 1 283 ? 0.934 -0.801 -48.763 1.00 87.94 283 ALA A CA 1
ATOM 2219 C C . ALA A 1 283 ? 1.089 0.685 -49.143 1.00 87.94 283 ALA A C 1
ATOM 2221 O O . ALA A 1 283 ? 1.630 1.464 -48.365 1.00 87.94 283 ALA A O 1
ATOM 2222 N N . ASP A 1 284 ? 0.535 1.101 -50.283 1.00 87.69 284 ASP A N 1
ATOM 2223 C CA . ASP A 1 284 ? 0.491 2.494 -50.750 1.00 87.69 284 ASP A CA 1
ATOM 2224 C C . ASP A 1 284 ? -0.474 3.389 -49.956 1.00 87.69 284 ASP A C 1
ATOM 2226 O O . ASP A 1 284 ? -0.406 4.611 -50.064 1.00 87.69 284 ASP A O 1
ATOM 2230 N N . LYS A 1 285 ? -1.380 2.798 -49.166 1.00 87.69 285 LYS A N 1
ATOM 2231 C CA . LYS A 1 285 ? -2.360 3.508 -48.327 1.00 87.69 285 LYS A CA 1
ATOM 2232 C C . LYS A 1 285 ? -1.963 3.539 -46.845 1.00 87.69 285 LYS A C 1
ATOM 2234 O O . LYS A 1 285 ? -2.760 4.006 -46.028 1.00 87.69 285 LYS A O 1
ATOM 2239 N N . ILE A 1 286 ? -0.787 3.017 -46.491 1.00 89.62 286 ILE A N 1
ATOM 2240 C CA . ILE A 1 286 ? -0.280 2.983 -45.115 1.00 89.62 286 ILE A CA 1
ATOM 2241 C C . ILE A 1 286 ? 0.357 4.337 -44.774 1.00 89.62 286 ILE A C 1
ATOM 2243 O O . ILE A 1 286 ? 1.283 4.793 -45.443 1.00 89.62 286 ILE A O 1
ATOM 2247 N N . SER A 1 287 ? -0.116 4.978 -43.700 1.00 87.75 287 SER A N 1
ATOM 2248 C CA . SER A 1 287 ? 0.478 6.218 -43.182 1.00 87.75 287 SER A CA 1
ATOM 2249 C C . SER A 1 287 ? 1.742 5.911 -42.376 1.00 87.75 287 SER A C 1
ATOM 2251 O O . SER A 1 287 ? 1.664 5.326 -41.290 1.00 87.75 287 SER A O 1
ATOM 2253 N N . ILE A 1 288 ? 2.906 6.313 -42.897 1.00 87.88 288 ILE A N 1
ATOM 2254 C CA . ILE A 1 288 ? 4.208 6.102 -42.243 1.00 87.88 288 ILE A CA 1
ATOM 2255 C C . ILE A 1 288 ? 4.297 6.843 -40.895 1.00 87.88 288 ILE A C 1
ATOM 2257 O O . ILE A 1 288 ? 4.622 6.184 -39.910 1.00 87.88 288 ILE A O 1
ATOM 2261 N N . PRO A 1 289 ? 3.972 8.152 -40.776 1.00 85.50 289 PRO A N 1
ATOM 2262 C CA . PRO A 1 289 ? 4.088 8.862 -39.497 1.00 85.50 289 PRO A CA 1
ATOM 2263 C C . PRO A 1 289 ? 3.201 8.267 -38.398 1.00 85.50 289 PRO A C 1
ATOM 2265 O O . PRO A 1 289 ? 3.622 8.147 -37.251 1.00 85.50 289 PRO A O 1
ATOM 2268 N N . GLN A 1 290 ? 1.990 7.833 -38.759 1.00 84.50 290 GLN A N 1
ATOM 2269 C CA . GLN A 1 290 ? 1.054 7.222 -37.818 1.00 84.50 290 GLN A CA 1
ATOM 2270 C C . GLN A 1 290 ? 1.549 5.855 -37.330 1.00 84.50 290 GLN A C 1
ATOM 2272 O O . GLN A 1 290 ? 1.555 5.599 -36.128 1.00 84.50 290 GLN A O 1
ATOM 2277 N N . ASN A 1 291 ? 1.994 4.984 -38.243 1.00 88.75 291 ASN A N 1
ATOM 2278 C CA . ASN A 1 291 ? 2.521 3.671 -37.866 1.00 88.75 291 ASN A CA 1
ATOM 2279 C C . ASN A 1 291 ? 3.843 3.783 -37.097 1.00 88.75 291 ASN A C 1
ATOM 2281 O O . ASN A 1 291 ? 4.090 2.985 -36.195 1.00 88.75 291 ASN A O 1
ATOM 2285 N N . LEU A 1 292 ? 4.661 4.798 -37.386 1.00 88.62 292 LEU A N 1
ATOM 2286 C CA . LEU A 1 292 ? 5.876 5.092 -36.631 1.00 88.62 292 LEU A CA 1
ATOM 2287 C C . LEU A 1 292 ? 5.557 5.511 -35.192 1.00 88.62 292 LEU A C 1
ATOM 2289 O O . LEU A 1 292 ? 6.139 4.959 -34.261 1.00 88.62 292 LEU A O 1
ATOM 2293 N N . ALA A 1 293 ? 4.592 6.415 -35.001 1.00 82.88 293 ALA A N 1
ATOM 2294 C CA . ALA A 1 293 ? 4.142 6.821 -33.671 1.00 82.88 293 ALA A CA 1
ATOM 2295 C C . ALA A 1 293 ? 3.567 5.639 -32.869 1.00 82.88 293 ALA A C 1
ATOM 2297 O O . ALA A 1 293 ? 3.930 5.454 -31.707 1.00 82.88 293 ALA A O 1
ATOM 2298 N N . LEU A 1 294 ? 2.726 4.804 -33.497 1.00 84.75 294 LEU A N 1
ATOM 2299 C CA . LEU A 1 294 ? 2.156 3.601 -32.874 1.00 84.75 294 LEU A CA 1
ATOM 2300 C C . LEU A 1 294 ? 3.227 2.558 -32.518 1.00 84.75 294 LEU A C 1
ATOM 2302 O O . LEU A 1 294 ? 3.180 1.952 -31.449 1.00 84.75 294 LEU A O 1
ATOM 2306 N N . THR A 1 295 ? 4.227 2.388 -33.381 1.00 89.50 295 THR A N 1
ATOM 2307 C CA . THR A 1 295 ? 5.353 1.487 -33.119 1.00 89.50 295 THR A CA 1
ATOM 2308 C C . THR A 1 295 ? 6.181 1.977 -31.935 1.00 89.50 295 THR A C 1
ATOM 2310 O O . THR A 1 295 ? 6.434 1.221 -30.997 1.00 89.50 295 THR A O 1
ATOM 2313 N N . ALA A 1 296 ? 6.574 3.254 -31.951 1.00 85.12 296 ALA A N 1
ATOM 2314 C CA . ALA A 1 296 ? 7.405 3.850 -30.912 1.00 85.12 296 ALA A CA 1
ATOM 2315 C C . ALA A 1 296 ? 6.709 3.825 -29.548 1.00 85.12 296 ALA A C 1
ATOM 2317 O O . ALA A 1 296 ? 7.305 3.400 -28.560 1.00 85.12 296 ALA A O 1
ATOM 2318 N N . THR A 1 297 ? 5.431 4.215 -29.498 1.00 84.19 297 THR A N 1
ATOM 2319 C CA . THR A 1 297 ? 4.660 4.184 -28.251 1.00 84.19 297 THR A CA 1
ATOM 2320 C C . THR A 1 297 ? 4.531 2.749 -27.732 1.00 84.19 297 THR A C 1
ATOM 2322 O O . THR A 1 297 ? 4.868 2.496 -26.577 1.00 84.19 297 THR A O 1
ATOM 2325 N N . GLY A 1 298 ? 4.182 1.777 -28.588 1.00 87.19 298 GLY A N 1
ATOM 2326 C CA . GLY A 1 298 ? 4.094 0.368 -28.203 1.00 87.19 298 GLY A CA 1
ATOM 2327 C C . GLY A 1 298 ? 5.388 -0.143 -27.563 1.00 87.19 298 GLY A C 1
ATOM 2328 O O . GLY A 1 298 ? 5.367 -0.662 -26.453 1.00 87.19 298 GLY A O 1
ATOM 2329 N N . LEU A 1 299 ? 6.538 0.088 -28.197 1.00 88.50 299 LEU A N 1
ATOM 2330 C CA . LEU A 1 299 ? 7.833 -0.361 -27.673 1.00 88.50 299 LEU A CA 1
ATOM 2331 C C . LEU A 1 299 ? 8.226 0.313 -26.346 1.00 88.50 299 LEU A C 1
ATOM 2333 O O . LEU A 1 299 ? 8.699 -0.366 -25.432 1.00 88.50 299 LEU A O 1
ATOM 2337 N N . ILE A 1 300 ? 8.012 1.626 -26.213 1.00 86.94 300 ILE A N 1
ATOM 2338 C CA . ILE A 1 300 ? 8.339 2.375 -24.988 1.00 86.94 300 ILE A CA 1
ATOM 2339 C C . ILE A 1 300 ? 7.496 1.870 -23.810 1.00 86.94 300 ILE A C 1
ATOM 2341 O O . ILE A 1 300 ? 8.026 1.579 -22.733 1.00 86.94 300 ILE A O 1
ATOM 2345 N N . TRP A 1 301 ? 6.186 1.719 -24.011 1.00 85.88 301 TRP A N 1
ATOM 2346 C CA . TRP A 1 301 ? 5.261 1.347 -22.939 1.00 85.88 301 TRP A CA 1
ATOM 2347 C C . TRP A 1 301 ? 5.382 -0.111 -22.493 1.00 85.88 301 TRP A C 1
ATOM 2349 O O . TRP A 1 301 ? 5.004 -0.418 -21.359 1.00 85.88 301 TRP A O 1
ATOM 2359 N N . VAL A 1 302 ? 5.963 -1.001 -23.308 1.00 86.19 302 VAL A N 1
ATOM 2360 C CA . VAL A 1 302 ? 6.311 -2.363 -22.860 1.00 86.19 302 VAL A CA 1
ATOM 2361 C C . VAL A 1 302 ? 7.236 -2.299 -21.646 1.00 86.19 302 VAL A C 1
ATOM 2363 O O . VAL A 1 302 ? 6.937 -2.922 -20.631 1.00 86.19 302 VAL A O 1
ATOM 2366 N N . ARG A 1 303 ? 8.312 -1.498 -21.698 1.00 87.38 303 ARG A N 1
ATOM 2367 C CA . ARG A 1 303 ? 9.248 -1.355 -20.569 1.00 87.38 303 ARG A CA 1
ATOM 2368 C C . ARG A 1 303 ? 8.544 -0.819 -19.327 1.00 87.38 303 ARG A C 1
ATOM 2370 O O . ARG A 1 303 ? 8.702 -1.387 -18.251 1.00 87.38 303 ARG A O 1
ATOM 2377 N N . TYR A 1 304 ? 7.764 0.251 -19.467 1.00 80.75 304 TYR A N 1
ATOM 2378 C CA . TYR A 1 304 ? 7.073 0.860 -18.327 1.00 80.75 304 TYR A CA 1
ATOM 2379 C C . TYR A 1 304 ? 6.044 -0.078 -17.685 1.00 80.75 304 TYR A C 1
ATOM 2381 O O . TYR A 1 304 ? 5.875 -0.038 -16.470 1.00 80.75 304 TYR A O 1
ATOM 2389 N N . SER A 1 305 ? 5.443 -0.994 -18.451 1.00 79.06 305 SER A N 1
ATOM 2390 C CA . SER A 1 305 ? 4.518 -2.007 -17.915 1.00 79.06 305 SER A CA 1
ATOM 2391 C C . SER A 1 305 ? 5.182 -2.976 -16.919 1.00 79.06 305 SER A C 1
ATOM 2393 O O . SER A 1 305 ? 4.487 -3.548 -16.081 1.00 79.06 305 SER A O 1
ATOM 2395 N N . PHE A 1 306 ? 6.512 -3.129 -16.980 1.00 73.19 306 PHE A N 1
ATOM 2396 C CA . PHE A 1 306 ? 7.311 -3.924 -16.037 1.00 73.19 306 PHE A CA 1
ATOM 2397 C C . PHE A 1 306 ? 7.919 -3.112 -14.883 1.00 73.19 306 PHE A C 1
ATOM 2399 O O . PHE A 1 306 ? 8.440 -3.700 -13.942 1.00 73.19 306 PHE A O 1
ATOM 2406 N N . VAL A 1 307 ? 7.890 -1.777 -14.959 1.00 79.62 307 VAL A N 1
ATOM 2407 C CA . VAL A 1 307 ? 8.402 -0.881 -13.903 1.00 79.62 307 VAL A CA 1
ATOM 2408 C C . VAL A 1 307 ? 7.304 -0.517 -12.901 1.00 79.62 307 VAL A C 1
ATOM 2410 O O . VAL A 1 307 ? 7.598 -0.213 -11.748 1.00 79.62 307 VAL A O 1
ATOM 2413 N N . ILE A 1 308 ? 6.043 -0.541 -13.334 1.00 71.12 308 ILE A N 1
ATOM 2414 C CA . ILE A 1 308 ? 4.889 -0.323 -12.461 1.00 71.12 308 ILE A CA 1
ATOM 2415 C C . ILE A 1 308 ? 4.795 -1.481 -11.460 1.00 71.12 308 ILE A C 1
ATOM 2417 O O . ILE A 1 308 ? 4.949 -2.643 -11.835 1.00 71.12 308 ILE A O 1
ATOM 2421 N N . THR A 1 309 ? 4.533 -1.148 -10.194 1.00 49.41 309 THR A N 1
ATOM 2422 C CA . THR A 1 309 ? 4.313 -2.123 -9.122 1.00 49.41 309 THR A CA 1
ATOM 2423 C C . THR A 1 309 ? 2.841 -2.091 -8.703 1.00 49.41 309 THR A C 1
ATOM 2425 O O . THR A 1 309 ? 2.387 -1.041 -8.245 1.00 49.41 309 THR A O 1
ATOM 2428 N N . PRO A 1 310 ? 2.103 -3.213 -8.818 1.00 61.16 310 PRO A N 1
ATOM 2429 C CA . PRO A 1 310 ? 2.539 -4.504 -9.363 1.00 61.16 310 PRO A CA 1
ATOM 2430 C C . PRO A 1 310 ? 2.677 -4.511 -10.899 1.00 61.16 310 PRO A C 1
ATOM 2432 O O . PRO A 1 310 ? 2.075 -3.698 -11.602 1.00 61.16 310 PRO A O 1
ATOM 2435 N N . VAL A 1 311 ? 3.469 -5.459 -11.412 1.00 72.56 311 VAL A N 1
ATOM 2436 C CA . VAL A 1 311 ? 3.760 -5.621 -12.848 1.00 72.56 311 VAL A CA 1
ATOM 2437 C C . VAL A 1 311 ? 2.499 -6.017 -13.619 1.00 72.56 311 VAL A C 1
ATOM 2439 O O . VAL A 1 311 ? 1.854 -7.009 -13.286 1.00 72.56 311 VAL A O 1
ATOM 2442 N N . ASN A 1 312 ? 2.178 -5.304 -14.707 1.00 75.88 312 ASN A N 1
ATOM 2443 C CA . ASN A 1 312 ? 0.986 -5.575 -15.520 1.00 75.88 312 ASN A CA 1
ATOM 2444 C C . ASN A 1 312 ? 1.340 -6.255 -16.855 1.00 75.88 312 ASN A C 1
ATOM 2446 O O . ASN A 1 312 ? 1.612 -5.603 -17.868 1.00 75.88 312 ASN A O 1
ATOM 2450 N N . TYR A 1 313 ? 1.289 -7.589 -16.868 1.00 81.00 313 TYR A N 1
ATOM 2451 C CA . TYR A 1 313 ? 1.627 -8.401 -18.042 1.00 81.00 313 TYR A CA 1
ATOM 2452 C C . TYR A 1 313 ? 0.661 -8.222 -19.221 1.00 81.00 313 TYR A C 1
ATOM 2454 O O . TYR A 1 313 ? 1.102 -8.229 -20.370 1.00 81.00 313 TYR A O 1
ATOM 2462 N N . SER A 1 314 ? -0.641 -8.026 -18.975 1.00 81.25 314 SER A N 1
ATOM 2463 C CA . SER A 1 314 ? -1.600 -7.808 -20.069 1.00 81.25 314 SER A CA 1
ATOM 2464 C C . SER A 1 314 ? -1.356 -6.469 -20.760 1.00 81.25 314 SER A C 1
ATOM 2466 O O . SER A 1 314 ? -1.461 -6.377 -21.983 1.00 81.25 314 SER A O 1
ATOM 2468 N N . LEU A 1 315 ? -1.021 -5.428 -19.996 1.00 80.38 315 LEU A N 1
ATOM 2469 C CA . LEU A 1 315 ? -0.658 -4.127 -20.545 1.00 80.38 315 LEU A CA 1
ATOM 2470 C C . LEU A 1 315 ? 0.652 -4.210 -21.340 1.00 80.38 315 LEU A C 1
ATOM 2472 O O . LEU A 1 315 ? 0.740 -3.631 -22.425 1.00 80.38 315 LEU A O 1
ATOM 2476 N N . ALA A 1 316 ? 1.634 -4.973 -20.849 1.00 83.56 316 ALA A N 1
ATOM 2477 C CA . ALA A 1 316 ? 2.869 -5.243 -21.580 1.00 83.56 316 ALA A CA 1
ATOM 2478 C C . ALA A 1 316 ? 2.587 -5.958 -22.914 1.00 83.56 316 ALA A C 1
ATOM 2480 O O . ALA A 1 316 ? 3.075 -5.526 -23.958 1.00 83.56 316 ALA A O 1
ATOM 2481 N N . ALA A 1 317 ? 1.746 -6.998 -22.903 1.00 86.19 317 ALA A N 1
ATOM 2482 C CA . ALA A 1 317 ? 1.386 -7.761 -24.095 1.00 86.19 317 ALA A CA 1
ATOM 2483 C C . ALA A 1 317 ? 0.711 -6.885 -25.159 1.00 86.19 317 ALA A C 1
ATOM 2485 O O . ALA A 1 317 ? 1.142 -6.879 -26.310 1.00 86.19 317 ALA A O 1
ATOM 2486 N N . VAL A 1 318 ? -0.295 -6.088 -24.784 1.00 86.94 318 VAL A N 1
ATOM 2487 C CA . VAL A 1 318 ? -0.991 -5.207 -25.736 1.00 86.94 318 VAL A CA 1
ATOM 2488 C C . VAL A 1 318 ? -0.029 -4.224 -26.402 1.00 86.94 318 VAL A C 1
ATOM 2490 O O . VAL A 1 318 ? -0.039 -4.093 -27.625 1.00 86.94 318 VAL A O 1
ATOM 2493 N N . ASN A 1 319 ? 0.832 -3.564 -25.626 1.00 87.31 319 ASN A N 1
ATOM 2494 C CA . ASN A 1 319 ? 1.804 -2.618 -26.175 1.00 87.31 319 ASN A CA 1
ATOM 2495 C C . ASN A 1 319 ? 2.831 -3.308 -27.089 1.00 87.31 319 ASN A C 1
ATOM 2497 O O . ASN A 1 319 ? 3.191 -2.754 -28.129 1.00 87.31 319 ASN A O 1
ATOM 2501 N N . ALA A 1 320 ? 3.235 -4.540 -26.764 1.00 89.06 320 ALA A N 1
ATOM 2502 C CA . ALA A 1 320 ? 4.108 -5.340 -27.618 1.00 89.06 320 ALA A CA 1
ATOM 2503 C C . ALA A 1 320 ? 3.437 -5.688 -28.958 1.00 89.06 320 ALA A C 1
ATOM 2505 O O . ALA A 1 320 ? 4.056 -5.527 -30.008 1.00 89.06 320 ALA A O 1
ATOM 2506 N N . PHE A 1 321 ? 2.164 -6.097 -28.949 1.00 90.62 321 PHE A N 1
ATOM 2507 C CA . PHE A 1 321 ? 1.414 -6.390 -30.176 1.00 90.62 321 PHE A CA 1
ATOM 2508 C C . PHE A 1 321 ? 1.159 -5.141 -31.029 1.00 90.62 321 PHE A C 1
ATOM 2510 O O . PHE A 1 321 ? 1.276 -5.203 -32.255 1.00 90.62 321 PHE A O 1
ATOM 2517 N N . VAL A 1 322 ? 0.861 -3.994 -30.411 1.00 88.44 322 VAL A N 1
ATOM 2518 C CA . VAL A 1 322 ? 0.755 -2.707 -31.123 1.00 88.44 322 VAL A CA 1
ATOM 2519 C C . VAL A 1 322 ? 2.094 -2.347 -31.776 1.00 88.44 322 VAL A C 1
ATOM 2521 O O . VAL A 1 322 ? 2.126 -2.004 -32.957 1.00 88.44 322 VAL A O 1
ATOM 2524 N N . GLY A 1 323 ? 3.206 -2.508 -31.053 1.00 86.94 323 GLY A N 1
ATOM 2525 C CA . GLY A 1 323 ? 4.550 -2.325 -31.601 1.00 86.94 323 GLY A CA 1
ATOM 2526 C C . GLY A 1 323 ? 4.835 -3.253 -32.786 1.00 86.94 323 GLY A C 1
ATOM 2527 O O . GLY A 1 323 ? 5.256 -2.797 -33.845 1.00 86.94 323 GLY A O 1
ATOM 2528 N N . ALA A 1 324 ? 4.551 -4.548 -32.642 1.00 89.38 324 ALA A N 1
ATOM 2529 C CA . ALA A 1 324 ? 4.816 -5.558 -33.666 1.00 89.38 324 ALA A CA 1
ATOM 2530 C C . ALA A 1 324 ? 3.980 -5.359 -34.942 1.00 89.38 324 ALA A C 1
ATOM 2532 O O . ALA A 1 324 ? 4.509 -5.437 -36.052 1.00 89.38 324 ALA A O 1
ATOM 2533 N N . THR A 1 325 ? 2.684 -5.071 -34.800 1.00 88.75 325 THR A N 1
ATOM 2534 C CA . THR A 1 325 ? 1.806 -4.775 -35.947 1.00 88.75 325 THR A CA 1
ATOM 2535 C C . THR A 1 325 ? 2.226 -3.488 -36.657 1.00 88.75 325 THR A C 1
ATOM 2537 O O . THR A 1 325 ? 2.264 -3.461 -37.887 1.00 88.75 325 THR A O 1
ATOM 2540 N N . GLY A 1 326 ? 2.643 -2.463 -35.907 1.00 87.69 326 GLY A N 1
ATOM 2541 C CA . GLY A 1 326 ? 3.224 -1.240 -36.460 1.00 87.69 326 GLY A CA 1
ATOM 2542 C C . GLY A 1 326 ? 4.514 -1.490 -37.251 1.00 87.69 326 GLY A C 1
ATOM 2543 O O . GLY A 1 326 ? 4.637 -0.999 -38.374 1.00 87.69 326 GLY A O 1
ATOM 2544 N N . ILE A 1 327 ? 5.431 -2.321 -36.734 1.00 90.50 327 ILE A N 1
ATOM 2545 C CA . ILE A 1 327 ? 6.653 -2.734 -37.452 1.00 90.50 327 ILE A CA 1
ATOM 2546 C C . ILE A 1 327 ? 6.291 -3.422 -38.770 1.00 90.50 327 ILE A C 1
ATOM 2548 O O . ILE A 1 327 ? 6.813 -3.039 -39.813 1.00 90.50 327 ILE A O 1
ATOM 2552 N N . ALA A 1 328 ? 5.367 -4.386 -38.753 1.00 90.00 328 ALA A N 1
ATOM 2553 C CA . ALA A 1 328 ? 4.950 -5.096 -39.963 1.00 90.00 328 ALA A CA 1
ATOM 2554 C C . ALA A 1 328 ? 4.344 -4.150 -41.019 1.00 90.00 328 ALA A C 1
ATOM 2556 O O . ALA A 1 328 ? 4.681 -4.236 -42.205 1.00 90.00 328 ALA A O 1
ATOM 2557 N N . SER A 1 329 ? 3.492 -3.209 -40.603 1.00 88.69 329 SER A N 1
ATOM 2558 C CA . SER A 1 329 ? 2.936 -2.175 -41.485 1.00 88.69 329 SER A CA 1
ATOM 2559 C C . SER A 1 329 ? 4.012 -1.243 -42.047 1.00 88.69 329 SER A C 1
ATOM 2561 O O . SER A 1 329 ? 3.992 -0.943 -43.242 1.00 88.69 329 SER A O 1
ATOM 2563 N N . LEU A 1 330 ? 4.983 -0.824 -41.228 1.00 90.31 330 LEU A N 1
ATOM 2564 C CA . LEU A 1 330 ? 6.115 -0.005 -41.670 1.00 90.31 330 LEU A CA 1
ATOM 2565 C C . LEU A 1 330 ? 6.993 -0.749 -42.673 1.00 90.31 330 LEU A C 1
ATOM 2567 O O . LEU A 1 330 ? 7.307 -0.187 -43.718 1.00 90.31 330 LEU A O 1
ATOM 2571 N N . SER A 1 331 ? 7.346 -2.011 -42.415 1.00 91.12 331 SER A N 1
ATOM 2572 C CA . SER A 1 331 ? 8.132 -2.828 -43.345 1.00 91.12 331 SER A CA 1
ATOM 2573 C C . SER A 1 331 ? 7.467 -2.912 -44.719 1.00 91.12 331 SER A C 1
ATOM 2575 O O . SER A 1 331 ? 8.135 -2.737 -45.736 1.00 91.12 331 SER A O 1
ATOM 2577 N N . ARG A 1 332 ? 6.141 -3.098 -44.763 1.00 92.38 332 ARG A N 1
ATOM 2578 C CA . ARG A 1 332 ? 5.363 -3.116 -46.013 1.00 92.38 332 ARG A CA 1
ATOM 2579 C C . ARG A 1 332 ? 5.345 -1.754 -46.708 1.00 92.38 332 ARG A C 1
ATOM 2581 O O . ARG A 1 332 ? 5.524 -1.694 -47.922 1.00 92.38 332 ARG A O 1
ATOM 2588 N N . ALA A 1 333 ? 5.161 -0.670 -45.955 1.00 90.62 333 ALA A N 1
ATOM 2589 C CA . ALA A 1 333 ? 5.174 0.689 -46.498 1.00 90.62 333 ALA A CA 1
ATOM 2590 C C . ALA A 1 333 ? 6.552 1.071 -47.067 1.00 90.62 333 ALA A C 1
ATOM 2592 O O . ALA A 1 333 ? 6.639 1.667 -48.140 1.00 90.62 333 ALA A O 1
ATOM 2593 N N . PHE A 1 334 ? 7.637 0.697 -46.383 1.00 91.62 334 PHE A N 1
ATOM 2594 C CA . PHE A 1 334 ? 8.995 0.917 -46.871 1.00 91.62 334 PHE A CA 1
ATOM 2595 C C . PHE A 1 334 ? 9.294 0.066 -48.102 1.00 91.62 334 PHE A C 1
ATOM 2597 O O . PHE A 1 334 ? 9.765 0.615 -49.092 1.00 91.62 334 PHE A O 1
ATOM 2604 N N . ALA A 1 335 ? 8.953 -1.227 -48.093 1.00 91.25 335 ALA A N 1
ATOM 2605 C CA . ALA A 1 335 ? 9.112 -2.093 -49.262 1.00 91.25 335 ALA A CA 1
ATOM 2606 C C . ALA A 1 335 ? 8.397 -1.521 -50.497 1.00 91.25 335 ALA A C 1
ATOM 2608 O O . ALA A 1 335 ? 8.985 -1.469 -51.571 1.00 91.25 335 ALA A O 1
ATOM 2609 N N . TRP A 1 336 ? 7.174 -1.002 -50.330 1.00 91.62 336 TRP A N 1
ATOM 2610 C CA . TRP A 1 336 ? 6.458 -0.291 -51.394 1.00 91.62 336 TRP A CA 1
ATOM 2611 C C . TRP A 1 336 ? 7.212 0.950 -51.887 1.00 91.62 336 TRP A C 1
ATOM 2613 O O . TRP A 1 336 ? 7.326 1.169 -53.088 1.00 91.62 336 TRP A O 1
ATOM 2623 N N . LYS A 1 337 ? 7.750 1.764 -50.971 1.00 90.12 337 LYS A N 1
ATOM 2624 C CA . LYS A 1 337 ? 8.470 3.001 -51.310 1.00 90.12 337 LYS A CA 1
ATOM 2625 C C . LYS A 1 337 ? 9.767 2.747 -52.093 1.00 90.12 337 LYS A C 1
ATOM 2627 O O . LYS A 1 337 ? 10.167 3.614 -52.863 1.00 90.12 337 LYS A O 1
ATOM 2632 N N . TYR A 1 338 ? 10.406 1.593 -51.895 1.00 91.00 338 TYR A N 1
ATOM 2633 C CA . TYR A 1 338 ? 11.621 1.195 -52.615 1.00 91.00 338 TYR A CA 1
ATOM 2634 C C . TYR A 1 338 ? 11.357 0.507 -53.966 1.00 91.00 338 TYR A C 1
ATOM 2636 O O . TYR A 1 338 ? 12.307 0.306 -54.717 1.00 91.00 338 TYR A O 1
ATOM 2644 N N . MET A 1 339 ? 10.105 0.169 -54.302 1.00 91.38 339 MET A N 1
ATOM 2645 C CA . MET A 1 339 ? 9.755 -0.335 -55.637 1.00 91.38 339 MET A CA 1
ATOM 2646 C C . MET A 1 339 ? 9.920 0.751 -56.697 1.00 91.38 339 MET A C 1
ATOM 2648 O O . MET A 1 339 ? 9.655 1.931 -56.439 1.00 91.38 339 MET A O 1
ATOM 2652 N N . THR A 1 340 ? 10.282 0.345 -57.911 1.00 93.69 340 THR A N 1
ATOM 2653 C CA . THR A 1 340 ? 10.343 1.260 -59.054 1.00 93.69 340 THR A CA 1
ATOM 2654 C C . THR A 1 340 ? 8.948 1.808 -59.398 1.00 93.69 340 THR A C 1
ATOM 2656 O O . THR A 1 340 ? 7.934 1.156 -59.124 1.00 93.69 340 THR A O 1
ATOM 2659 N N . PRO A 1 341 ? 8.845 3.000 -60.020 1.00 91.56 341 PRO A N 1
ATOM 2660 C CA . PRO A 1 341 ? 7.553 3.550 -60.429 1.00 91.56 341 PRO A CA 1
ATOM 2661 C C . PRO A 1 341 ? 6.748 2.608 -61.338 1.00 91.56 341 PRO A C 1
ATOM 2663 O O . PRO A 1 341 ? 5.528 2.529 -61.208 1.00 91.56 341 PRO A O 1
ATOM 2666 N N . GLU A 1 342 ? 7.420 1.857 -62.215 1.00 92.06 342 GLU A N 1
ATOM 2667 C CA . GLU A 1 342 ? 6.788 0.888 -63.118 1.00 92.06 342 GLU A CA 1
ATOM 2668 C C . GLU A 1 342 ? 6.151 -0.281 -62.354 1.00 92.06 342 GLU A C 1
ATOM 2670 O O . GLU A 1 342 ? 4.988 -0.619 -62.585 1.00 92.06 342 GLU A O 1
ATOM 2675 N N . GLU A 1 343 ? 6.867 -0.851 -61.381 1.00 90.88 343 GLU A N 1
ATOM 2676 C CA . GLU A 1 343 ? 6.346 -1.914 -60.514 1.00 90.88 343 GLU A CA 1
ATOM 2677 C C . GLU A 1 343 ? 5.154 -1.430 -59.681 1.00 90.88 343 GLU A C 1
ATOM 2679 O O . GLU A 1 343 ? 4.132 -2.115 -59.593 1.00 90.88 343 GLU A O 1
ATOM 2684 N N . GLN A 1 344 ? 5.234 -0.219 -59.122 1.00 90.50 344 GLN A N 1
ATOM 2685 C CA . GLN A 1 344 ? 4.126 0.373 -58.369 1.00 90.50 344 GLN A CA 1
ATOM 2686 C C . GLN A 1 344 ? 2.881 0.567 -59.246 1.00 90.50 344 GLN A C 1
ATOM 2688 O O . GLN A 1 344 ? 1.757 0.299 -58.807 1.00 90.50 344 GLN A O 1
ATOM 2693 N N . MET A 1 345 ? 3.061 1.019 -60.490 1.00 90.81 345 MET A N 1
ATOM 2694 C CA . MET A 1 345 ? 1.966 1.182 -61.446 1.00 90.81 345 MET A CA 1
ATOM 2695 C C . MET A 1 345 ? 1.339 -0.159 -61.822 1.00 90.81 345 MET A C 1
ATOM 2697 O O . MET A 1 345 ? 0.111 -0.263 -61.834 1.00 90.81 345 MET A O 1
ATOM 2701 N N . LYS A 1 346 ? 2.153 -1.198 -62.040 1.00 92.50 346 LYS A N 1
ATOM 2702 C CA . LYS A 1 346 ? 1.671 -2.556 -62.313 1.00 92.50 346 LYS A CA 1
ATOM 2703 C C . LYS A 1 346 ? 0.815 -3.094 -61.166 1.00 92.50 346 LYS A C 1
ATOM 2705 O O . LYS A 1 346 ? -0.322 -3.496 -61.397 1.00 92.50 346 LYS A O 1
ATOM 2710 N N . VAL A 1 347 ? 1.298 -3.011 -59.924 1.00 90.75 347 VAL A N 1
ATOM 2711 C CA . VAL A 1 347 ? 0.546 -3.490 -58.749 1.00 90.75 347 VAL A CA 1
ATOM 2712 C C . VAL A 1 347 ? -0.757 -2.702 -58.551 1.00 90.75 347 VAL A C 1
ATOM 2714 O O . VAL A 1 347 ? -1.791 -3.276 -58.201 1.00 90.75 347 VAL A O 1
ATOM 2717 N N . ARG A 1 348 ? -0.755 -1.384 -58.804 1.00 90.69 348 ARG A N 1
ATOM 2718 C CA . ARG A 1 348 ? -1.981 -0.565 -58.755 1.00 90.69 348 ARG A CA 1
ATOM 2719 C C . ARG A 1 348 ? -2.985 -0.960 -59.834 1.00 90.69 348 ARG A C 1
ATOM 2721 O O . ARG A 1 348 ? -4.176 -1.033 -59.531 1.00 90.69 348 ARG A O 1
ATOM 2728 N N . ALA A 1 349 ? -2.518 -1.216 -61.055 1.00 91.38 349 ALA A N 1
ATOM 2729 C CA . ALA A 1 349 ? -3.359 -1.631 -62.173 1.00 91.38 349 ALA A CA 1
ATOM 2730 C C . ALA A 1 349 ? -3.976 -3.018 -61.932 1.00 91.38 349 ALA A C 1
ATOM 2732 O O . ALA A 1 349 ? -5.188 -3.177 -62.067 1.00 91.38 349 ALA A O 1
ATOM 2733 N N . GLU A 1 350 ? -3.174 -3.993 -61.489 1.00 91.94 350 GLU A N 1
ATOM 2734 C CA . GLU A 1 350 ? -3.643 -5.337 -61.123 1.00 91.94 350 GLU A CA 1
ATOM 2735 C C . GLU A 1 350 ? -4.700 -5.281 -60.011 1.00 91.94 350 GLU A C 1
ATOM 2737 O O . GLU A 1 350 ? -5.754 -5.914 -60.109 1.00 91.94 350 GLU A O 1
ATOM 2742 N N . ARG A 1 351 ? -4.475 -4.454 -58.981 1.00 89.88 351 ARG A N 1
ATOM 2743 C CA . ARG A 1 351 ? -5.457 -4.245 -57.911 1.00 89.88 351 ARG A CA 1
ATOM 2744 C C . ARG A 1 351 ? -6.750 -3.617 -58.425 1.00 89.88 351 ARG A C 1
ATOM 2746 O O . ARG A 1 351 ? -7.822 -4.096 -58.070 1.00 89.88 351 ARG A O 1
ATOM 2753 N N . ALA A 1 352 ? -6.668 -2.565 -59.239 1.00 90.94 352 ALA A N 1
ATOM 2754 C CA . ALA A 1 352 ? -7.849 -1.896 -59.786 1.00 90.94 352 ALA A CA 1
ATOM 2755 C C . ALA A 1 352 ? -8.687 -2.851 -60.654 1.00 90.94 352 ALA A C 1
ATOM 2757 O O . ALA A 1 352 ? -9.913 -2.880 -60.538 1.00 90.94 352 ALA A O 1
ATOM 2758 N N . ALA A 1 353 ? -8.029 -3.690 -61.460 1.00 91.94 353 ALA A N 1
ATOM 2759 C CA . ALA A 1 353 ? -8.689 -4.735 -62.237 1.00 91.94 353 ALA A CA 1
ATOM 2760 C C . ALA A 1 353 ? -9.399 -5.760 -61.332 1.00 91.94 353 ALA A C 1
ATOM 2762 O O . ALA A 1 353 ? -10.547 -6.132 -61.588 1.00 91.94 353 ALA A O 1
ATOM 2763 N N . GLN A 1 354 ? -8.755 -6.177 -60.238 1.00 90.56 354 GLN A N 1
ATOM 2764 C CA . GLN A 1 354 ? -9.347 -7.106 -59.277 1.00 90.56 354 GLN A CA 1
ATOM 2765 C C . GLN A 1 354 ? -10.534 -6.492 -58.513 1.00 90.56 354 GLN A C 1
ATOM 2767 O O . GLN A 1 354 ? -11.551 -7.159 -58.319 1.00 90.56 354 GLN A O 1
ATOM 2772 N N . GLU A 1 355 ? -10.440 -5.225 -58.103 1.00 91.06 355 GLU A N 1
ATOM 2773 C CA . GLU A 1 355 ? -11.532 -4.490 -57.450 1.00 91.06 355 GLU A CA 1
ATOM 2774 C C . GLU A 1 355 ? -12.747 -4.358 -58.384 1.00 91.06 355 GLU A C 1
ATOM 2776 O O . GLU A 1 355 ? -13.871 -4.649 -57.969 1.00 91.06 355 GLU A O 1
ATOM 2781 N N . ALA A 1 356 ? -12.526 -4.021 -59.661 1.00 92.19 356 ALA A N 1
ATOM 2782 C CA . ALA A 1 356 ? -13.581 -3.958 -60.674 1.00 92.19 356 ALA A CA 1
ATOM 2783 C C . ALA A 1 356 ? -14.254 -5.323 -60.899 1.00 92.19 356 ALA A C 1
ATOM 2785 O O . ALA A 1 356 ? -15.483 -5.411 -60.953 1.00 92.19 356 ALA A O 1
ATOM 2786 N N . LYS A 1 357 ? -13.466 -6.407 -60.955 1.00 93.75 357 LYS A N 1
ATOM 2787 C CA . LYS A 1 357 ? -13.983 -7.779 -61.076 1.00 93.75 357 LYS A CA 1
ATOM 2788 C C . LYS A 1 357 ? -14.860 -8.168 -59.885 1.00 93.75 357 LYS A C 1
ATOM 2790 O O . LYS A 1 357 ? -15.954 -8.696 -60.076 1.00 93.75 357 LYS A O 1
ATOM 2795 N N . ASN A 1 358 ? -14.406 -7.886 -58.664 1.00 93.50 358 ASN A N 1
ATOM 2796 C CA . ASN A 1 358 ? -15.160 -8.182 -57.446 1.00 93.50 358 ASN A CA 1
ATOM 2797 C C . ASN A 1 358 ? -16.467 -7.370 -57.371 1.00 93.50 358 ASN A C 1
ATOM 2799 O O . ASN A 1 358 ? -17.500 -7.902 -56.966 1.00 93.50 358 ASN A O 1
ATOM 2803 N N . ALA A 1 359 ? -16.445 -6.100 -57.791 1.00 92.81 359 ALA A N 1
ATOM 2804 C CA . ALA A 1 359 ? -17.639 -5.257 -57.847 1.00 92.81 359 ALA A CA 1
ATOM 2805 C C . ALA A 1 359 ? -18.671 -5.780 -58.861 1.00 92.81 359 ALA A C 1
ATOM 2807 O O . ALA A 1 359 ? -19.858 -5.862 -58.542 1.00 92.81 359 ALA A O 1
ATOM 2808 N N . ALA A 1 360 ? -18.218 -6.198 -60.047 1.00 92.12 360 ALA A N 1
ATOM 2809 C CA . ALA A 1 360 ? -19.078 -6.806 -61.060 1.00 92.12 360 ALA A CA 1
ATOM 2810 C C . ALA A 1 360 ? -19.718 -8.115 -60.565 1.00 92.12 360 ALA A C 1
ATOM 2812 O O . ALA A 1 360 ? -20.907 -8.340 -60.792 1.00 92.12 360 ALA A O 1
ATOM 2813 N N . LEU A 1 361 ? -18.960 -8.948 -59.840 1.00 93.38 361 LEU A N 1
ATOM 2814 C CA . LEU A 1 361 ? -19.477 -10.178 -59.235 1.00 93.38 361 LEU A CA 1
ATOM 2815 C C . LEU A 1 361 ? -20.584 -9.874 -58.215 1.00 93.38 361 LEU A C 1
ATOM 2817 O O . LEU A 1 361 ? -21.667 -10.441 -58.289 1.00 93.38 361 LEU A O 1
ATOM 2821 N N . LYS A 1 362 ? -20.350 -8.897 -57.331 1.00 93.31 362 LYS A N 1
ATOM 2822 C CA . LYS A 1 362 ? -21.329 -8.486 -56.319 1.00 93.31 362 LYS A CA 1
ATOM 2823 C C . LYS A 1 362 ? -22.624 -7.952 -56.940 1.00 93.31 362 LYS A C 1
ATOM 2825 O O . LYS A 1 362 ? -23.704 -8.257 -56.446 1.00 93.31 362 LYS A O 1
ATOM 2830 N N . LEU A 1 363 ? -22.528 -7.170 -58.017 1.00 92.75 363 LEU A N 1
ATOM 2831 C CA . LEU A 1 363 ? -23.699 -6.675 -58.751 1.00 92.75 363 LEU A CA 1
ATOM 2832 C C . LEU A 1 363 ? -24.474 -7.811 -59.422 1.00 92.75 363 LEU A C 1
ATOM 2834 O O . LEU A 1 363 ? -25.703 -7.805 -59.405 1.00 92.75 363 LEU A O 1
ATOM 2838 N N . LYS A 1 364 ? -23.763 -8.796 -59.981 1.00 93.00 364 LYS A N 1
ATOM 2839 C CA . LYS A 1 364 ? -24.377 -10.000 -60.542 1.00 93.00 364 LYS A CA 1
ATOM 2840 C C . LYS A 1 364 ? -25.142 -10.773 -59.467 1.00 93.00 364 LYS A C 1
ATOM 2842 O O . LYS A 1 364 ? -26.297 -11.111 -59.699 1.00 93.00 364 LYS A O 1
ATOM 2847 N N . ASP A 1 365 ? -24.537 -11.000 -58.306 1.00 92.31 365 ASP A N 1
ATOM 2848 C CA . ASP A 1 365 ? -25.177 -11.723 -57.202 1.00 92.31 365 ASP A CA 1
ATOM 2849 C C . ASP A 1 365 ? -26.423 -10.975 -56.701 1.00 92.31 365 ASP A C 1
ATOM 2851 O O . ASP A 1 365 ? -27.498 -11.557 -56.596 1.00 92.31 365 ASP A O 1
ATOM 2855 N N . GLN A 1 366 ? -26.332 -9.650 -56.536 1.00 90.19 366 GLN A N 1
ATOM 2856 C CA . GLN A 1 366 ? -27.477 -8.807 -56.170 1.00 90.19 366 GLN A CA 1
ATOM 2857 C C . GLN A 1 366 ? -28.605 -8.826 -57.210 1.00 90.19 366 GLN A C 1
ATOM 2859 O O . GLN A 1 366 ? -29.780 -8.768 -56.846 1.00 90.19 366 GLN A O 1
ATOM 2864 N N . ALA A 1 367 ? -28.272 -8.875 -58.501 1.00 88.94 367 ALA A N 1
ATOM 2865 C CA . ALA A 1 367 ? -29.262 -8.991 -59.567 1.00 88.94 367 ALA A CA 1
ATOM 2866 C C . ALA A 1 367 ? -29.938 -10.371 -59.555 1.00 88.94 367 ALA A C 1
ATOM 2868 O O . ALA A 1 367 ? -31.151 -10.453 -59.721 1.00 88.94 367 ALA A O 1
ATOM 2869 N N . VAL A 1 368 ? -29.177 -11.441 -59.307 1.00 90.00 368 VAL A N 1
ATOM 2870 C CA . VAL A 1 368 ? -29.708 -12.806 -59.173 1.00 90.00 368 VAL A CA 1
ATOM 2871 C C . VAL A 1 368 ? -30.640 -12.920 -57.967 1.00 90.00 368 VAL A C 1
ATOM 2873 O O . VAL A 1 368 ? -31.717 -13.499 -58.096 1.00 90.00 368 VAL A O 1
ATOM 2876 N N . ASP A 1 369 ? -30.274 -12.341 -56.825 1.00 88.88 369 ASP A N 1
ATOM 2877 C CA . ASP A 1 369 ? -31.105 -12.361 -55.617 1.00 88.88 369 ASP A CA 1
ATOM 2878 C C . ASP A 1 369 ? -32.415 -11.584 -55.812 1.00 88.88 369 ASP A C 1
ATOM 2880 O O . ASP A 1 369 ? -33.468 -12.040 -55.377 1.00 88.88 369 ASP A O 1
ATOM 2884 N N . LYS A 1 370 ? -32.383 -10.460 -56.543 1.00 85.31 370 LYS A N 1
ATOM 2885 C CA . LYS A 1 370 ? -33.589 -9.691 -56.903 1.00 85.31 370 LYS A CA 1
ATOM 2886 C C . LYS A 1 370 ? -34.503 -10.375 -57.918 1.00 85.31 370 LYS A C 1
ATOM 2888 O O . LYS A 1 370 ? -35.670 -10.026 -57.973 1.00 85.31 370 LYS A O 1
ATOM 2893 N N . ILE A 1 371 ? -33.981 -11.278 -58.748 1.00 86.00 371 ILE A N 1
ATOM 2894 C CA . ILE A 1 371 ? -34.793 -12.072 -59.688 1.00 86.00 371 ILE A CA 1
ATOM 2895 C C . ILE A 1 371 ? -35.451 -13.264 -58.968 1.00 86.00 371 ILE A C 1
ATOM 2897 O O . ILE A 1 371 ? -36.458 -13.785 -59.439 1.00 86.00 371 ILE A O 1
ATOM 2901 N N . LYS A 1 372 ? -34.870 -13.723 -57.851 1.00 80.12 372 LYS A N 1
ATOM 2902 C CA . LYS A 1 372 ? -35.377 -14.848 -57.048 1.00 80.12 372 LYS A CA 1
ATOM 2903 C C . LYS A 1 372 ? -36.375 -14.441 -55.956 1.00 80.12 372 LYS A C 1
ATOM 2905 O O . LYS A 1 372 ? -37.094 -15.317 -55.478 1.00 80.12 372 LYS A O 1
ATOM 2910 N N . ALA A 1 373 ? -36.361 -13.177 -55.536 1.00 66.25 373 ALA A N 1
ATOM 2911 C CA . ALA A 1 373 ? -37.354 -12.568 -54.650 1.00 66.25 373 ALA A CA 1
ATOM 2912 C C . ALA A 1 373 ? -38.548 -12.060 -55.461 1.00 66.25 373 ALA A C 1
ATOM 2914 O O . ALA A 1 373 ? -39.680 -12.163 -54.940 1.00 66.25 373 ALA A O 1
#

InterPro domains:
  IPR005336 Mitochondrial pyruvate carrier [PF03650] (254-350)
  IPR019595 Domain of unknown function DUF2470 [PF10615] (10-86)
  IPR037119 Haem oxygenase HugZ-like superfamily [G3DSA:3.20.180.10] (2-92)

Foldseek 3Di:
DAKQDPVNFVVLQVVCLPPVLVLQLLCCVQVVVDDSVFSSARWGWPDDIQFKTWIWTGDPVDIDIDMDGDVVTHHPPRCVVVSVVSSVVSCVVVVVDDPVVVVVVVVVVDPDDPDPPCVDQAQPAADAADDFDPVLVVLLVVQLVVLVCLVPPDLVCLCVVCVVVQVVQCVVCVVVVHDDDSVSSSVSSNCVVVVVVLVQLVVCCVPQQVSLCRRNVHPHPVRSVVLSVSSSRNNPSSSVRSVVVSVVVSVVVCCDPVHCLPVVLVVLVVLLVVLVVCLVPQLCPQDLVVLVVQLVQLVVVLVVLVVDVPRRVSSNVSSVSSNVSSVSSNVSNVVLVPDDPVVNVVVVVVVVVVVVVVVVVVVVVVVVVVVVD